Protein AF-A0A9D6J5Z2-F1 (afdb_monomer_lite)

Radius of gyration: 19.75 Å; chains: 1; bounding box: 49×55×48 Å

Foldseek 3Di:
DVVVVVVVVVLVVVLVVLVVVLVVCLVPPDPQCPPPPCSNVLSVVLNVLSVVLVVCVVVVVVVVSVVSVLVSLVSVLVVCVPTPDDPLVNLLSLLLNLLSQLLVCLVVLVLVSNVVSLVVNLVSLVVCVVLDDPVLVVLSVVLNVLSVVLNVVCVVDSDHSDVVSNVSSVVSSVSSVVSSVVSVVCVVCVPPPPDPDPPPPDDDD

Sequence (205 aa):
NENLTELSKLVETVMDKWLSFSNKFSINPPEFAKADPAWRQKMAEAAERVGEIRKKIDTRNYHDAHNAVLSLSQFLIKFFDSSSISPLKKSFLIGAELFSEMELSLSASDTIKFHLSLASTTQLMATYTPLLSTDSRQIWNHINYSLKVLNAMVSTSPVIVDPNATNLLKNVTEDYLDLRTRILVSQWFPQISIPVGSFSNGENQ

pLDDT: mean 76.31, std 15.93, range [29.83, 96.12]

Structure (mmCIF, N/CA/C/O backbone):
data_AF-A0A9D6J5Z2-F1
#
_entry.id   AF-A0A9D6J5Z2-F1
#
loop_
_atom_site.group_PDB
_atom_site.id
_atom_site.type_symbol
_atom_site.label_atom_id
_atom_site.label_alt_id
_atom_site.label_comp_id
_atom_site.label_asym_id
_atom_site.label_entity_id
_atom_site.label_seq_id
_atom_site.pdbx_PDB_ins_code
_atom_site.Cartn_x
_atom_site.Cartn_y
_atom_site.Cartn_z
_atom_site.occupancy
_atom_site.B_iso_or_equiv
_atom_site.auth_seq_id
_atom_site.auth_comp_id
_atom_site.auth_asym_id
_atom_site.auth_atom_id
_atom_site.pdbx_PDB_model_num
ATOM 1 N N . ASN A 1 1 ? -3.661 -20.939 -18.213 1.00 49.66 1 ASN A N 1
ATOM 2 C CA . ASN A 1 1 ? -5.134 -20.832 -18.122 1.00 49.66 1 ASN A CA 1
ATOM 3 C C . ASN A 1 1 ? -5.652 -20.973 -16.696 1.00 49.66 1 ASN A C 1
ATOM 5 O O . ASN A 1 1 ? -6.429 -20.117 -16.303 1.00 49.66 1 ASN A O 1
ATOM 9 N N . GLU A 1 2 ? -5.197 -21.931 -15.881 1.00 43.03 2 GLU A N 1
ATOM 10 C CA . GLU A 1 2 ? -5.633 -22.045 -14.469 1.00 43.03 2 GLU A CA 1
ATOM 11 C C . GLU A 1 2 ? -5.390 -20.780 -13.627 1.00 43.03 2 GLU A C 1
ATOM 13 O O . GLU A 1 2 ? -6.336 -20.273 -13.035 1.00 43.03 2 GLU A O 1
ATOM 18 N N . ASN A 1 3 ? -4.197 -20.173 -13.688 1.00 47.84 3 ASN A N 1
ATOM 19 C CA . ASN A 1 3 ? -3.880 -18.947 -12.929 1.00 47.84 3 ASN A CA 1
ATOM 20 C C . ASN A 1 3 ? -4.791 -17.739 -13.233 1.00 47.84 3 ASN A C 1
ATOM 22 O O . ASN A 1 3 ? -5.105 -16.960 -12.339 1.00 47.84 3 ASN A O 1
ATOM 26 N N . LEU A 1 4 ? -5.254 -17.580 -14.480 1.00 52.28 4 LEU A N 1
ATOM 27 C CA . LEU A 1 4 ? -6.210 -16.519 -14.843 1.00 52.28 4 LEU A CA 1
ATOM 28 C C . LEU A 1 4 ? -7.608 -16.802 -14.279 1.00 52.28 4 LEU A C 1
ATOM 30 O O . LEU A 1 4 ? -8.346 -15.879 -13.944 1.00 52.28 4 LEU A O 1
ATOM 34 N N . THR A 1 5 ? -7.952 -18.082 -14.149 1.00 56.03 5 THR A N 1
ATOM 35 C CA . THR A 1 5 ? -9.244 -18.528 -13.621 1.00 56.03 5 THR A CA 1
ATOM 36 C C . THR A 1 5 ? -9.303 -18.341 -12.103 1.00 56.03 5 THR A C 1
ATOM 38 O O . THR A 1 5 ? -10.334 -17.935 -11.575 1.00 56.03 5 THR A O 1
ATOM 41 N N . GLU A 1 6 ? -8.194 -18.578 -11.398 1.00 55.84 6 GLU A N 1
ATOM 42 C CA . GLU A 1 6 ? -8.090 -18.310 -9.959 1.00 55.84 6 GLU A CA 1
ATOM 43 C C . GLU A 1 6 ? -8.066 -16.815 -9.634 1.00 55.84 6 GLU A C 1
ATOM 45 O O . GLU A 1 6 ? -8.778 -16.378 -8.730 1.00 55.84 6 GLU A O 1
ATOM 50 N N . LEU A 1 7 ? -7.328 -16.013 -10.410 1.00 54.31 7 LEU A N 1
ATOM 51 C CA . LEU A 1 7 ? -7.298 -14.560 -10.234 1.00 54.31 7 LEU A CA 1
ATOM 52 C C . LEU A 1 7 ? -8.687 -13.938 -10.450 1.00 54.31 7 LEU A C 1
ATOM 54 O O . LEU A 1 7 ? -9.119 -13.111 -9.650 1.00 54.31 7 LEU A O 1
ATOM 58 N N . SER A 1 8 ? -9.414 -14.382 -11.484 1.00 61.53 8 SER A N 1
ATOM 59 C CA . SER A 1 8 ? -10.795 -13.949 -11.742 1.00 61.53 8 SER A CA 1
ATOM 60 C C . SER A 1 8 ? -11.714 -14.256 -10.556 1.00 61.53 8 SER A C 1
ATOM 62 O O . SER A 1 8 ? -12.431 -13.374 -10.090 1.00 61.53 8 SER A O 1
ATOM 64 N N . LYS A 1 9 ? -11.636 -15.473 -10.003 1.00 66.50 9 LYS A N 1
ATOM 65 C CA . LYS A 1 9 ? -12.437 -15.886 -8.838 1.00 66.50 9 LYS A CA 1
ATOM 66 C C . LYS A 1 9 ? -12.104 -15.097 -7.574 1.00 66.50 9 LYS A C 1
ATOM 68 O O . LYS A 1 9 ? -13.002 -14.775 -6.795 1.00 66.50 9 LYS A O 1
ATOM 73 N N . LEU A 1 10 ? -10.826 -14.791 -7.345 1.00 61.59 10 LEU A N 1
ATOM 74 C CA . LEU A 1 10 ? -10.400 -13.997 -6.192 1.00 61.59 10 LEU A CA 1
ATOM 75 C C . LEU A 1 10 ? -10.970 -12.576 -6.279 1.00 61.59 10 LEU A C 1
ATOM 77 O O . LEU A 1 10 ? -11.519 -12.064 -5.305 1.00 61.59 10 LEU A O 1
ATOM 81 N N . VAL A 1 11 ? -10.887 -11.970 -7.463 1.00 63.69 11 VAL A N 1
ATOM 82 C CA . VAL A 1 11 ? -11.388 -10.621 -7.728 1.00 63.69 11 VAL A CA 1
ATOM 83 C C . VAL A 1 11 ? -12.918 -10.559 -7.621 1.00 63.69 11 VAL A C 1
ATOM 85 O O . VAL A 1 11 ? -13.440 -9.659 -6.963 1.00 63.69 11 VAL A O 1
ATOM 88 N N . GLU A 1 12 ? -13.638 -11.546 -8.157 1.00 68.88 12 GLU A N 1
ATOM 89 C CA . GLU A 1 12 ? -15.087 -11.698 -7.952 1.00 68.88 12 GLU A CA 1
ATOM 90 C C . GLU A 1 12 ? -15.443 -11.821 -6.466 1.00 68.88 12 GLU A C 1
ATOM 92 O O . GLU A 1 12 ? -16.303 -11.096 -5.970 1.00 68.88 12 GLU A O 1
ATOM 97 N N . THR A 1 13 ? -14.720 -12.661 -5.719 1.00 68.94 13 THR A N 1
ATOM 98 C CA . THR A 1 13 ? -14.955 -12.857 -4.280 1.00 68.94 13 THR A CA 1
ATOM 99 C C . THR A 1 13 ? -14.756 -11.564 -3.490 1.00 68.94 13 THR A C 1
ATOM 101 O O . THR A 1 13 ? -15.533 -11.257 -2.583 1.00 68.94 13 THR A O 1
ATOM 104 N N . VAL A 1 14 ? 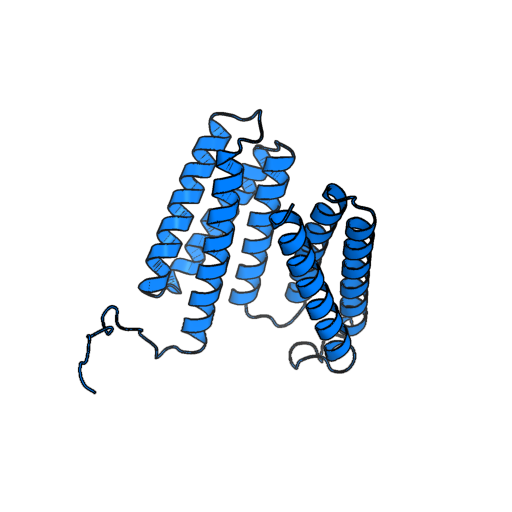-13.716 -10.789 -3.811 1.00 62.84 14 VAL A N 1
ATOM 105 C CA . VAL A 1 14 ? -13.460 -9.490 -3.175 1.00 62.84 14 VAL A CA 1
ATOM 106 C C . VAL A 1 14 ? -14.592 -8.509 -3.481 1.00 62.84 14 VAL A C 1
ATOM 108 O O . VAL A 1 14 ? -15.083 -7.846 -2.564 1.00 62.84 14 VAL A O 1
ATOM 111 N N . MET A 1 15 ? -15.057 -8.452 -4.731 1.00 68.00 15 MET A N 1
ATOM 112 C CA . MET A 1 15 ? -16.168 -7.585 -5.132 1.00 68.00 15 MET A CA 1
ATOM 113 C C . MET A 1 15 ? -17.493 -7.975 -4.466 1.00 68.00 15 MET A C 1
ATOM 115 O O . MET A 1 15 ? -18.201 -7.103 -3.961 1.00 68.00 15 MET A O 1
ATOM 119 N N . ASP A 1 16 ? -17.800 -9.268 -4.374 1.00 71.12 16 ASP A N 1
ATOM 120 C CA . ASP A 1 16 ? -19.014 -9.763 -3.718 1.00 71.12 16 ASP A CA 1
ATOM 121 C C . ASP A 1 16 ? -18.995 -9.507 -2.205 1.00 71.12 16 ASP A C 1
ATOM 123 O O . ASP A 1 16 ? -20.007 -9.106 -1.612 1.00 71.12 16 ASP A O 1
ATOM 127 N N . LYS A 1 17 ? -17.829 -9.663 -1.561 1.00 69.62 17 LYS A N 1
ATOM 128 C CA . LYS A 1 17 ? -17.651 -9.289 -0.151 1.00 69.62 17 LYS A CA 1
ATOM 129 C C . LYS A 1 17 ? -17.796 -7.787 0.058 1.00 69.62 17 LYS A C 1
ATOM 131 O O . LYS A 1 17 ? -18.391 -7.380 1.056 1.00 69.62 17 LYS A O 1
ATOM 136 N N . TRP A 1 18 ? -17.312 -6.972 -0.876 1.00 67.19 18 TRP A N 1
ATOM 137 C CA . TRP A 1 18 ? -17.474 -5.523 -0.817 1.00 67.19 18 TRP A CA 1
ATOM 138 C C . TRP A 1 18 ? -18.932 -5.087 -0.987 1.00 67.19 18 TRP A C 1
ATOM 140 O O . TRP A 1 18 ? -19.424 -4.277 -0.205 1.00 67.19 18 TRP A O 1
ATOM 150 N N . LEU A 1 19 ? -19.662 -5.661 -1.946 1.00 70.12 19 LEU A N 1
ATOM 151 C CA . LEU A 1 19 ? -21.094 -5.397 -2.130 1.00 70.12 19 LEU A CA 1
ATOM 152 C C . LEU A 1 19 ? -21.902 -5.819 -0.901 1.00 70.12 19 LEU A C 1
ATOM 154 O O . LEU A 1 19 ? -22.752 -5.068 -0.424 1.00 70.12 19 LEU A O 1
ATOM 158 N N . SER A 1 20 ? -21.588 -6.983 -0.334 1.00 70.44 20 SER A N 1
ATOM 159 C CA . SER A 1 20 ? -22.207 -7.462 0.906 1.00 70.44 20 SER A CA 1
ATOM 160 C C . SER A 1 20 ? -21.930 -6.523 2.084 1.00 70.44 20 SER A C 1
ATOM 162 O O . SER A 1 20 ? -22.834 -6.220 2.865 1.00 70.44 20 SER A O 1
ATOM 164 N N . PHE A 1 21 ? -20.698 -6.020 2.200 1.00 66.44 21 PHE A N 1
ATOM 165 C CA . PHE A 1 21 ? -20.321 -5.009 3.187 1.00 66.44 21 PHE A CA 1
ATOM 166 C C . PHE A 1 21 ? -21.089 -3.695 2.969 1.00 66.44 21 PHE A C 1
ATOM 168 O O . PHE A 1 21 ? -21.702 -3.187 3.909 1.00 66.44 21 PHE A O 1
ATOM 175 N N . SER A 1 22 ? -21.128 -3.180 1.736 1.00 66.06 22 SER A N 1
ATOM 176 C CA . SER A 1 22 ? -21.831 -1.936 1.399 1.00 66.06 22 SER A CA 1
ATOM 177 C C . SER A 1 22 ? -23.328 -2.023 1.712 1.00 66.06 22 SER A C 1
ATOM 179 O O . SER A 1 22 ? -23.876 -1.167 2.409 1.00 66.06 22 SER A O 1
ATOM 181 N N . ASN A 1 23 ? -23.978 -3.119 1.318 1.00 69.69 23 ASN A N 1
ATOM 182 C CA . ASN A 1 23 ? -25.395 -3.354 1.590 1.00 69.69 23 ASN A CA 1
ATOM 183 C C . ASN A 1 23 ? -25.693 -3.456 3.090 1.00 69.69 23 ASN A C 1
ATOM 185 O O . ASN A 1 23 ? -26.670 -2.883 3.569 1.00 69.69 23 ASN A O 1
ATOM 189 N N . LYS A 1 24 ? -24.836 -4.146 3.850 1.00 71.50 24 LYS A N 1
ATOM 190 C CA . LYS A 1 24 ? -25.020 -4.314 5.296 1.00 71.50 24 LYS A CA 1
ATOM 191 C C . LYS A 1 24 ? -24.859 -2.997 6.055 1.00 71.50 24 LYS A C 1
ATOM 193 O O . LYS A 1 24 ? -25.649 -2.703 6.952 1.00 71.50 24 LYS A O 1
ATOM 198 N N . PHE A 1 25 ? -23.843 -2.213 5.708 1.00 65.75 25 PHE A N 1
ATOM 199 C CA . PHE A 1 25 ? -23.458 -1.039 6.486 1.00 65.75 25 PHE A CA 1
ATOM 200 C C . PHE A 1 25 ? -24.006 0.287 5.939 1.00 65.75 25 PHE A C 1
ATOM 202 O O . PHE A 1 25 ? -23.917 1.290 6.638 1.00 65.75 25 PHE A O 1
ATOM 209 N N . SER A 1 26 ? -24.630 0.325 4.756 1.00 67.12 26 SER A N 1
ATOM 210 C CA . SER A 1 26 ? -25.353 1.519 4.272 1.00 67.12 26 SER A CA 1
ATOM 211 C C . SER A 1 26 ? -26.619 1.810 5.093 1.00 67.12 26 SER A C 1
ATOM 213 O O . SER A 1 26 ? -26.959 2.969 5.345 1.00 67.12 26 SER A O 1
ATOM 215 N N . ILE A 1 27 ? -27.301 0.756 5.549 1.00 70.38 27 ILE A N 1
ATOM 216 C CA . ILE A 1 27 ? -28.524 0.852 6.356 1.00 70.38 27 ILE A CA 1
ATOM 217 C C . ILE A 1 27 ? -28.178 0.957 7.845 1.00 70.38 27 ILE A C 1
ATOM 219 O O . ILE A 1 27 ? -28.772 1.775 8.544 1.00 70.38 27 ILE A O 1
ATOM 223 N N . ASN A 1 28 ? -27.187 0.184 8.305 1.00 72.12 28 ASN A N 1
ATOM 224 C CA . ASN A 1 28 ? -26.689 0.195 9.681 1.00 72.12 28 ASN A CA 1
ATOM 225 C C . ASN A 1 28 ? -25.200 0.573 9.720 1.00 72.12 28 ASN A C 1
ATOM 227 O O . ASN A 1 28 ? -24.352 -0.323 9.719 1.00 72.12 28 ASN A O 1
ATOM 231 N N . PRO A 1 29 ? -24.854 1.873 9.753 1.00 71.25 29 PRO A N 1
ATOM 232 C CA . PRO A 1 29 ? -23.469 2.295 9.904 1.00 71.25 29 PRO A CA 1
ATOM 233 C C . PRO A 1 29 ? -22.849 1.746 11.201 1.00 71.25 29 PRO A C 1
ATOM 235 O O . PRO A 1 29 ? -23.516 1.709 12.241 1.00 71.25 29 PRO A O 1
ATOM 238 N N . PRO A 1 30 ? -21.564 1.353 11.178 1.00 67.50 30 PRO A N 1
ATOM 239 C CA . PRO A 1 30 ? -20.819 1.050 12.396 1.00 67.50 30 PRO A CA 1
ATOM 240 C C . PRO A 1 30 ? -20.706 2.296 13.293 1.00 67.50 30 PRO A C 1
ATOM 242 O O . PRO A 1 30 ? -20.805 3.420 12.810 1.00 67.50 30 PRO A O 1
ATOM 245 N N . GLU A 1 31 ? -20.479 2.117 14.602 1.00 66.12 31 GLU A N 1
ATOM 246 C CA . GLU A 1 31 ? -20.539 3.208 15.603 1.00 66.12 31 GLU A CA 1
ATOM 247 C C . GLU A 1 31 ? -19.737 4.459 15.218 1.00 66.12 31 GLU A C 1
ATOM 249 O O . GLU A 1 31 ? -20.230 5.577 15.337 1.00 66.12 31 GLU A O 1
ATOM 254 N N . PHE A 1 32 ? -18.528 4.281 14.682 1.00 64.56 32 PHE A N 1
ATOM 255 C CA . PHE A 1 32 ? -17.655 5.387 14.275 1.00 64.56 32 PHE A CA 1
ATOM 256 C C . PHE A 1 32 ? -18.190 6.209 13.088 1.00 64.56 32 PHE A C 1
ATOM 258 O O . PHE A 1 32 ? -17.681 7.293 12.819 1.00 64.56 32 PHE A O 1
ATOM 265 N N . ALA A 1 33 ? -19.176 5.678 12.367 1.00 69.00 33 ALA A N 1
ATOM 266 C CA . ALA A 1 33 ? -19.743 6.228 11.144 1.00 69.00 33 ALA A CA 1
ATOM 267 C C . ALA A 1 33 ? -21.190 6.709 11.304 1.00 69.00 33 ALA A C 1
ATOM 269 O O . ALA A 1 33 ? -21.719 7.364 10.411 1.00 69.00 33 ALA A O 1
ATOM 270 N N . LYS A 1 34 ? -21.842 6.426 12.440 1.00 74.31 34 LYS A N 1
ATOM 271 C CA . LYS A 1 34 ? -23.211 6.897 12.708 1.00 74.31 34 LYS A CA 1
ATOM 272 C C . LYS A 1 34 ? -23.334 8.421 12.682 1.00 74.31 34 LYS A C 1
ATOM 274 O O . LYS A 1 34 ? -24.398 8.938 12.364 1.00 74.31 34 LYS A O 1
ATOM 279 N N . ALA A 1 35 ? -22.253 9.120 13.023 1.00 71.25 35 ALA A N 1
ATOM 280 C CA . ALA A 1 35 ? -22.184 10.576 13.031 1.00 71.25 35 ALA A CA 1
ATOM 281 C C . ALA A 1 35 ? -21.792 11.184 11.670 1.00 71.25 35 ALA A C 1
ATOM 283 O O . ALA A 1 35 ? -21.747 12.406 11.561 1.00 71.25 35 ALA A O 1
ATOM 284 N N . ASP A 1 36 ? -21.497 10.371 10.647 1.00 72.00 36 ASP A N 1
ATOM 285 C CA . ASP A 1 36 ? -21.139 10.854 9.311 1.00 72.00 36 ASP A CA 1
ATOM 286 C C . ASP A 1 36 ? -22.402 10.994 8.434 1.00 72.00 36 ASP A C 1
ATOM 288 O O . ASP A 1 36 ? -22.935 9.988 7.954 1.00 72.00 36 ASP A O 1
ATOM 292 N N . PRO A 1 37 ? -22.894 12.223 8.176 1.00 73.50 37 PRO A N 1
ATOM 293 C CA . PRO A 1 37 ? -24.094 12.433 7.366 1.00 73.50 37 PRO A CA 1
ATOM 294 C C . PRO A 1 37 ? -23.902 12.014 5.900 1.00 73.50 37 PRO A C 1
ATOM 296 O O . PRO A 1 37 ? -24.882 11.720 5.217 1.00 73.50 37 PRO A O 1
ATOM 299 N N . ALA A 1 38 ? -22.657 11.940 5.417 1.00 80.44 38 ALA A N 1
ATOM 300 C CA . ALA A 1 38 ? -22.333 11.524 4.055 1.00 80.44 38 ALA A CA 1
ATOM 301 C C . ALA A 1 38 ? -22.126 10.004 3.924 1.00 80.44 38 ALA A C 1
ATOM 303 O O . ALA A 1 38 ? -21.851 9.517 2.827 1.00 80.44 38 ALA A O 1
ATOM 304 N N . TRP A 1 39 ? -22.274 9.230 5.008 1.00 78.44 39 TRP A N 1
ATOM 305 C CA . TRP A 1 39 ? -21.969 7.797 5.028 1.00 78.44 39 TRP A CA 1
ATOM 306 C C . TRP A 1 39 ? -22.692 7.003 3.935 1.00 78.44 39 TRP A C 1
ATOM 308 O O . TRP A 1 39 ? -22.072 6.244 3.190 1.00 78.44 39 TRP A O 1
ATOM 318 N N . ARG A 1 40 ? -24.009 7.203 3.802 1.00 77.56 40 ARG A N 1
ATOM 319 C CA . ARG A 1 40 ? -24.821 6.503 2.792 1.00 77.56 40 ARG A CA 1
ATOM 320 C C . ARG A 1 40 ? -24.373 6.817 1.371 1.00 77.56 40 ARG A C 1
ATOM 322 O O . ARG A 1 40 ? -24.256 5.900 0.566 1.00 77.56 40 ARG A O 1
ATOM 329 N N . GLN A 1 41 ? -24.105 8.089 1.085 1.00 81.25 41 GLN A N 1
ATOM 330 C CA . GLN A 1 41 ? -23.644 8.524 -0.231 1.00 81.25 41 GLN A CA 1
ATOM 331 C C . GLN A 1 41 ? -22.294 7.891 -0.563 1.00 81.25 41 GLN A C 1
ATOM 333 O O . GLN A 1 41 ? -22.133 7.276 -1.611 1.00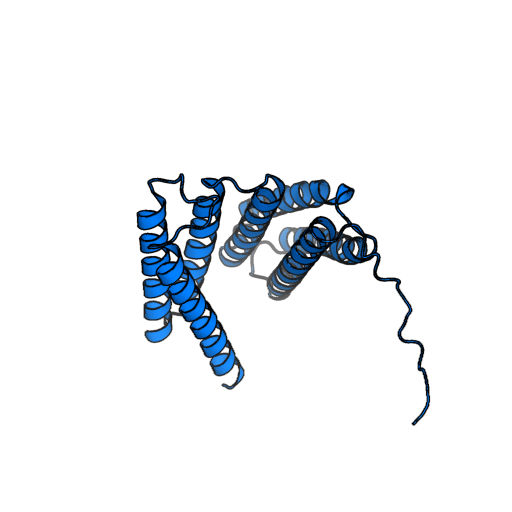 81.25 41 GLN A O 1
ATOM 338 N N . LYS A 1 42 ? -21.346 7.961 0.368 1.00 76.44 42 LYS A N 1
ATOM 339 C CA . LYS A 1 42 ? -20.020 7.384 0.184 1.00 76.44 42 LYS A CA 1
ATOM 340 C C . LYS A 1 42 ? -20.052 5.860 -0.030 1.00 76.44 42 LYS A C 1
ATOM 342 O O . LYS A 1 42 ? -19.294 5.334 -0.841 1.00 76.44 42 LYS A O 1
ATOM 347 N N . MET A 1 43 ? -20.937 5.144 0.667 1.00 78.12 43 MET A N 1
ATOM 348 C CA . MET A 1 43 ? -21.128 3.698 0.477 1.00 78.12 43 MET A CA 1
ATOM 349 C C . MET A 1 43 ? -21.740 3.362 -0.890 1.00 78.12 43 MET A C 1
ATOM 351 O O . MET A 1 43 ? -21.369 2.351 -1.492 1.00 78.12 43 MET A O 1
ATOM 355 N N . ALA A 1 44 ? -22.630 4.219 -1.402 1.00 78.62 44 ALA A N 1
ATOM 356 C CA . ALA A 1 44 ? -23.173 4.102 -2.753 1.00 78.62 44 ALA A CA 1
ATOM 357 C C . ALA A 1 44 ? -22.097 4.358 -3.824 1.00 78.62 44 ALA A C 1
ATOM 359 O O . ALA A 1 44 ? -21.943 3.542 -4.730 1.00 78.62 44 ALA A O 1
ATOM 360 N N . GLU A 1 45 ? -21.283 5.408 -3.670 1.00 81.44 45 GLU A N 1
ATOM 361 C CA . GLU A 1 45 ? -20.149 5.703 -4.562 1.00 81.44 45 GLU A CA 1
ATOM 362 C C . GLU A 1 45 ? -19.113 4.563 -4.571 1.00 81.44 45 GLU A C 1
ATOM 364 O O . GLU A 1 45 ? -18.577 4.201 -5.621 1.00 81.44 45 GLU A O 1
ATOM 369 N N . ALA A 1 46 ? -18.858 3.934 -3.417 1.00 77.94 46 ALA A N 1
ATOM 370 C CA . ALA A 1 46 ? -17.997 2.755 -3.337 1.00 77.94 46 ALA A CA 1
ATOM 371 C C . ALA A 1 46 ? -18.568 1.561 -4.121 1.00 77.94 46 ALA A C 1
ATOM 373 O O . ALA A 1 46 ? -17.821 0.829 -4.771 1.00 77.94 46 ALA A O 1
ATOM 374 N N . ALA A 1 47 ? -19.883 1.338 -4.033 1.00 77.12 47 ALA A N 1
ATOM 375 C CA . ALA A 1 47 ? -20.562 0.247 -4.727 1.00 77.12 47 ALA A CA 1
ATOM 376 C C . ALA A 1 47 ? -20.581 0.463 -6.247 1.00 77.12 47 ALA A C 1
ATOM 378 O O . ALA A 1 47 ? -20.334 -0.479 -6.998 1.00 77.12 47 ALA A O 1
ATOM 379 N N . GLU A 1 48 ? -20.796 1.700 -6.699 1.00 83.19 48 GLU A N 1
ATOM 380 C CA . GLU A 1 48 ? -20.738 2.071 -8.116 1.00 83.19 48 GLU A CA 1
ATOM 381 C C . GLU A 1 48 ? -19.350 1.803 -8.708 1.00 83.19 48 GLU A C 1
ATOM 383 O O . GLU A 1 48 ? -19.227 1.144 -9.741 1.00 83.19 48 GLU A O 1
ATOM 388 N N . ARG A 1 49 ? -18.288 2.216 -8.004 1.00 82.38 49 ARG A N 1
ATOM 389 C CA . ARG A 1 49 ? -16.898 1.950 -8.409 1.00 82.38 49 ARG A CA 1
ATOM 390 C C . ARG A 1 49 ? -16.601 0.455 -8.532 1.00 82.38 49 ARG A C 1
ATOM 392 O O . ARG A 1 49 ? -15.920 0.050 -9.471 1.00 82.38 49 ARG A O 1
ATOM 399 N N . VAL A 1 50 ? -17.133 -0.371 -7.630 1.00 78.88 50 VAL A N 1
ATOM 400 C CA . VAL A 1 50 ? -17.024 -1.837 -7.733 1.00 78.88 50 VAL A CA 1
ATOM 401 C C . VAL A 1 50 ? -17.798 -2.390 -8.929 1.00 78.88 50 VAL A C 1
ATOM 403 O O . VAL A 1 50 ? -17.269 -3.234 -9.651 1.00 78.88 50 VAL A O 1
ATOM 406 N N . GLY A 1 51 ? -19.003 -1.885 -9.201 1.00 78.94 51 GLY A N 1
ATOM 407 C CA . GLY A 1 51 ? -19.759 -2.248 -10.404 1.00 78.94 51 GLY A CA 1
ATOM 408 C C . GLY A 1 51 ? -19.003 -1.918 -11.697 1.00 78.94 51 GLY A C 1
ATOM 409 O O . GLY A 1 51 ? -18.943 -2.735 -12.616 1.00 78.94 51 GLY A O 1
ATOM 410 N N . GLU A 1 52 ? -18.352 -0.756 -11.738 1.00 83.94 52 GLU A N 1
ATOM 411 C CA . GLU A 1 52 ? -17.502 -0.324 -12.849 1.00 83.94 52 GLU A CA 1
ATOM 412 C C . GLU A 1 52 ? -16.276 -1.225 -13.051 1.00 83.94 52 GLU A C 1
ATOM 414 O O . GLU A 1 52 ? -15.918 -1.527 -14.190 1.00 83.94 52 GLU A O 1
ATOM 419 N N . ILE A 1 53 ? -15.639 -1.689 -11.971 1.00 78.25 53 ILE A N 1
ATOM 420 C CA . ILE A 1 53 ? -14.536 -2.661 -12.048 1.00 78.25 53 ILE A CA 1
ATOM 421 C C . ILE A 1 53 ? -15.038 -3.982 -12.640 1.00 78.25 53 ILE A C 1
ATOM 423 O O . ILE A 1 53 ? -14.429 -4.498 -13.579 1.00 78.25 53 ILE A O 1
ATOM 427 N N . ARG A 1 54 ? -16.176 -4.494 -12.152 1.00 78.19 54 ARG A N 1
ATOM 428 C CA . ARG A 1 54 ? -16.775 -5.744 -12.641 1.00 78.19 54 ARG A CA 1
ATOM 429 C C . ARG A 1 54 ? -17.059 -5.688 -14.138 1.00 78.19 54 ARG A C 1
ATOM 431 O O . ARG A 1 54 ? -16.608 -6.550 -14.881 1.00 78.19 54 ARG A O 1
ATOM 438 N N . LYS A 1 55 ? -17.695 -4.611 -14.601 1.00 84.94 55 LYS A N 1
ATOM 439 C CA . LYS A 1 55 ? -17.984 -4.393 -16.025 1.00 84.94 55 LYS A CA 1
ATOM 440 C C . LYS A 1 55 ? -16.716 -4.392 -16.889 1.00 84.94 55 LYS A C 1
ATOM 442 O O . LYS A 1 55 ? -16.716 -4.948 -17.988 1.00 84.94 55 LYS A O 1
ATOM 447 N N . LYS A 1 56 ? -15.626 -3.781 -16.413 1.00 82.06 56 LYS A N 1
ATOM 448 C CA . LYS A 1 56 ? -14.344 -3.747 -17.139 1.00 82.06 56 LYS A CA 1
ATOM 449 C C . LYS A 1 56 ? -13.685 -5.130 -17.205 1.00 82.06 56 LYS A C 1
ATOM 451 O O . LYS A 1 56 ? -13.116 -5.480 -18.236 1.00 82.06 56 LYS A O 1
ATOM 456 N N . ILE A 1 57 ? -13.825 -5.944 -16.159 1.00 78.06 57 ILE A N 1
ATOM 457 C CA . ILE A 1 57 ? -13.348 -7.336 -16.143 1.00 78.06 57 ILE A CA 1
ATOM 458 C C . ILE A 1 57 ? -14.181 -8.215 -17.078 1.00 78.06 57 ILE A C 1
ATOM 460 O O . ILE A 1 57 ? -13.609 -8.924 -17.904 1.00 78.06 57 ILE A O 1
ATOM 464 N N . ASP A 1 58 ? -15.510 -8.109 -17.022 1.00 79.38 58 ASP A N 1
ATOM 465 C CA . ASP A 1 58 ? -16.429 -8.884 -17.867 1.00 79.38 58 ASP A CA 1
ATOM 466 C C . ASP A 1 58 ? -16.199 -8.606 -19.363 1.00 79.38 58 ASP A C 1
ATOM 468 O O . ASP A 1 58 ? -16.275 -9.501 -20.206 1.00 79.38 58 ASP A O 1
ATOM 472 N N . THR A 1 59 ? -15.840 -7.363 -19.699 1.00 86.19 59 THR A N 1
ATOM 473 C CA . THR A 1 59 ? -15.476 -6.939 -21.063 1.00 86.19 59 THR A CA 1
ATOM 474 C C . THR A 1 59 ? -14.015 -7.223 -21.435 1.00 86.19 59 THR A C 1
ATOM 476 O O . THR A 1 59 ? -13.574 -6.849 -22.520 1.00 86.19 59 THR A O 1
ATOM 479 N N . ARG A 1 60 ? -13.266 -7.926 -20.572 1.00 84.25 60 ARG A N 1
ATOM 480 C CA . ARG A 1 60 ? -11.842 -8.281 -20.730 1.00 84.25 60 ARG A CA 1
ATOM 481 C C . ARG A 1 60 ? -10.902 -7.082 -20.892 1.00 84.25 60 ARG A C 1
ATOM 483 O O . ARG A 1 60 ? -9.793 -7.228 -21.406 1.00 84.25 60 ARG A O 1
ATOM 490 N N . ASN A 1 61 ? -11.309 -5.903 -20.427 1.00 81.31 61 ASN A N 1
ATOM 491 C CA . ASN A 1 61 ? -10.466 -4.715 -20.381 1.00 81.31 61 ASN A CA 1
ATOM 492 C C . ASN A 1 61 ? -9.690 -4.669 -19.053 1.00 81.31 61 ASN A C 1
ATOM 494 O O . ASN A 1 61 ? -10.003 -3.913 -18.132 1.00 81.31 61 ASN A O 1
ATOM 498 N N . TYR A 1 62 ? -8.681 -5.535 -18.944 1.00 76.88 62 TYR A N 1
ATOM 499 C CA . TYR A 1 62 ? -7.958 -5.759 -17.689 1.00 76.88 62 TYR A CA 1
ATOM 500 C C . TYR A 1 62 ? -7.080 -4.580 -17.256 1.00 76.88 62 TYR A C 1
ATOM 502 O O . TYR A 1 62 ? -6.918 -4.357 -16.059 1.00 76.88 62 TYR A O 1
ATOM 510 N N . HIS A 1 63 ? -6.548 -3.804 -18.203 1.00 76.25 63 HIS A N 1
ATOM 511 C CA . HIS A 1 63 ? -5.755 -2.612 -17.896 1.00 76.25 63 HIS A CA 1
ATOM 512 C C . HIS A 1 63 ? -6.610 -1.542 -17.204 1.00 76.25 63 HIS A C 1
ATOM 514 O O . HIS A 1 63 ? -6.253 -1.032 -16.141 1.00 76.25 63 HIS A O 1
ATOM 520 N N . ASP A 1 64 ? -7.792 -1.253 -17.748 1.00 70.81 64 ASP A N 1
ATOM 521 C CA . ASP A 1 64 ? -8.670 -0.249 -17.151 1.00 70.81 64 ASP A CA 1
ATOM 522 C C . ASP A 1 64 ? -9.353 -0.772 -15.886 1.00 70.81 64 ASP A C 1
ATOM 524 O O . ASP A 1 64 ? -9.641 0.008 -14.977 1.00 70.81 64 ASP A O 1
ATOM 528 N N . ALA A 1 65 ? -9.587 -2.085 -15.790 1.00 72.12 65 ALA A N 1
ATOM 529 C CA . ALA A 1 65 ? -10.028 -2.717 -14.551 1.00 72.12 65 ALA A CA 1
ATOM 530 C C . ALA A 1 65 ? -8.990 -2.544 -13.434 1.00 72.12 65 ALA A C 1
ATOM 532 O O . ALA A 1 65 ? -9.350 -2.148 -12.328 1.00 72.12 65 ALA A O 1
ATOM 533 N N . HIS A 1 66 ? -7.708 -2.771 -13.732 1.00 72.38 66 HIS A N 1
ATOM 534 C CA . HIS A 1 66 ? -6.609 -2.551 -12.794 1.00 72.38 66 HIS A CA 1
ATOM 535 C C . HIS A 1 66 ? -6.563 -1.092 -12.312 1.00 72.38 66 HIS A C 1
ATOM 537 O O . HIS A 1 66 ? -6.576 -0.830 -11.110 1.00 72.38 66 HIS A O 1
ATOM 543 N N . ASN A 1 67 ? -6.631 -0.127 -13.232 1.00 71.56 67 ASN A N 1
ATOM 544 C CA . ASN A 1 67 ? -6.658 1.296 -12.874 1.00 71.56 67 ASN A CA 1
ATOM 545 C C . ASN A 1 67 ? -7.898 1.674 -12.049 1.00 71.56 67 ASN A C 1
ATOM 547 O O . ASN A 1 67 ? -7.814 2.480 -11.120 1.00 71.56 67 ASN A O 1
ATOM 551 N N . ALA A 1 68 ? -9.052 1.070 -12.342 1.00 73.06 68 ALA A N 1
ATOM 552 C CA . ALA A 1 68 ? -10.271 1.274 -11.568 1.00 73.06 68 ALA A CA 1
ATOM 553 C C . ALA A 1 68 ? -10.169 0.683 -10.149 1.00 73.06 68 ALA A C 1
ATOM 555 O O . ALA A 1 68 ? -10.658 1.308 -9.207 1.00 73.06 68 ALA A O 1
ATOM 556 N N . VAL A 1 69 ? -9.489 -0.456 -9.968 1.00 74.19 69 VAL A N 1
ATOM 557 C CA . VAL A 1 69 ? -9.183 -1.033 -8.644 1.00 74.19 69 VAL A CA 1
ATOM 558 C C . VAL A 1 69 ? -8.284 -0.099 -7.835 1.00 74.19 69 VAL A C 1
ATOM 560 O O . VAL A 1 69 ? -8.582 0.178 -6.673 1.00 74.19 69 VAL A O 1
ATOM 563 N N . LEU A 1 70 ? -7.236 0.455 -8.448 1.00 71.75 70 LEU A N 1
ATOM 564 C CA . LEU A 1 70 ? -6.367 1.434 -7.787 1.00 71.75 70 LEU A CA 1
ATOM 565 C C . LEU A 1 70 ? -7.130 2.714 -7.411 1.00 71.75 70 LEU A C 1
ATOM 567 O O . LEU A 1 70 ? -6.991 3.222 -6.299 1.00 71.75 70 LEU A O 1
ATOM 571 N N . SER A 1 71 ? -8.009 3.198 -8.292 1.00 76.56 71 SER A N 1
ATOM 572 C CA . SER A 1 71 ? -8.874 4.347 -7.999 1.00 76.56 71 SER A CA 1
ATOM 573 C C . SER A 1 71 ? -9.861 4.065 -6.861 1.00 76.56 71 SER A C 1
ATOM 575 O O . SER A 1 71 ? -10.100 4.933 -6.019 1.00 76.56 71 SER A O 1
ATOM 577 N N . LEU A 1 72 ? -10.425 2.854 -6.799 1.00 77.31 72 LEU A N 1
ATOM 578 C CA . LEU A 1 72 ? -11.245 2.422 -5.670 1.00 77.31 72 LEU A CA 1
ATOM 579 C C . LEU A 1 72 ? -10.421 2.410 -4.379 1.00 77.31 72 LEU A C 1
ATOM 581 O O . LEU A 1 72 ? -10.891 2.939 -3.380 1.00 77.31 72 LEU A O 1
ATOM 585 N N . SER A 1 73 ? -9.194 1.885 -4.400 1.00 68.19 73 SER A N 1
ATOM 586 C CA . SER A 1 73 ? -8.290 1.897 -3.240 1.00 68.19 73 SER A CA 1
ATOM 587 C C . SER A 1 73 ? -8.083 3.318 -2.697 1.00 68.19 73 SER A C 1
ATOM 589 O O . SER A 1 73 ? -8.356 3.583 -1.526 1.00 68.19 73 SER A O 1
ATOM 591 N N . GLN A 1 74 ? -7.736 4.272 -3.566 1.00 66.25 74 GLN A N 1
ATOM 592 C CA . GLN A 1 74 ? -7.588 5.690 -3.203 1.00 66.25 74 GLN A CA 1
ATOM 593 C C . GLN A 1 74 ? -8.884 6.304 -2.652 1.00 66.25 74 GLN A C 1
ATOM 595 O O . GLN A 1 74 ? -8.865 7.078 -1.693 1.00 66.25 74 GLN A O 1
ATOM 600 N N . PHE A 1 75 ? -10.034 5.961 -3.240 1.00 76.50 75 PHE A N 1
ATOM 601 C CA . PHE A 1 75 ? -11.334 6.402 -2.740 1.00 76.50 75 PHE A CA 1
ATOM 602 C C . PHE A 1 75 ? -11.612 5.858 -1.332 1.00 76.50 75 PHE A C 1
ATOM 604 O O . PHE A 1 75 ? -12.048 6.615 -0.467 1.00 76.50 75 PHE A O 1
ATOM 611 N N . LEU A 1 76 ? -11.324 4.579 -1.078 1.00 69.44 76 LEU A N 1
ATOM 612 C CA . LEU A 1 76 ? -11.511 3.962 0.236 1.00 69.44 76 LEU A CA 1
ATOM 613 C C . LEU A 1 76 ? -10.589 4.570 1.293 1.00 69.44 76 LEU A C 1
ATOM 615 O O . LEU A 1 76 ? -11.003 4.739 2.437 1.00 69.44 76 LEU A O 1
ATOM 619 N N . ILE A 1 77 ? -9.378 4.967 0.916 1.00 65.06 77 ILE A N 1
ATOM 620 C CA . ILE A 1 77 ? -8.457 5.694 1.796 1.00 65.06 77 ILE A CA 1
ATOM 621 C C . ILE A 1 77 ? -9.078 7.030 2.233 1.00 65.06 77 ILE A C 1
ATOM 623 O O . ILE A 1 77 ? -9.252 7.262 3.431 1.00 65.06 77 ILE A O 1
ATOM 627 N N . LYS A 1 78 ? -9.553 7.846 1.283 1.00 66.50 78 LYS A N 1
ATOM 628 C CA . LYS A 1 78 ? -10.232 9.127 1.573 1.00 66.50 78 LYS A CA 1
ATOM 629 C C . LYS A 1 78 ? -11.534 8.953 2.357 1.00 66.50 78 LYS A C 1
ATOM 631 O O . LYS A 1 78 ? -11.834 9.734 3.263 1.00 66.50 78 LYS A O 1
ATOM 636 N N . PHE A 1 79 ? -12.308 7.923 2.019 1.00 66.00 79 PHE A N 1
ATOM 637 C CA . PHE A 1 79 ? -13.521 7.527 2.731 1.00 66.00 79 PHE A CA 1
ATOM 638 C C . PHE A 1 79 ? -13.233 7.339 4.220 1.00 66.00 79 PHE A C 1
ATOM 640 O O . PHE A 1 79 ? -13.892 7.930 5.077 1.00 66.00 79 PHE A O 1
ATOM 647 N N . PHE A 1 80 ? -12.188 6.577 4.518 1.00 63.03 80 PHE A N 1
ATOM 648 C CA . PHE A 1 80 ? -11.793 6.247 5.872 1.00 63.03 80 PHE A CA 1
ATOM 649 C C . PHE A 1 80 ? -11.098 7.417 6.598 1.00 63.03 80 PHE A C 1
ATOM 651 O O . PHE A 1 80 ? -11.342 7.611 7.791 1.00 63.03 80 PHE A O 1
ATOM 658 N N . ASP A 1 81 ? -10.365 8.290 5.908 1.00 60.03 81 ASP A N 1
ATOM 659 C CA . ASP A 1 81 ? -9.769 9.494 6.511 1.00 60.03 81 ASP A CA 1
ATOM 660 C C . ASP A 1 81 ? -10.791 10.477 7.097 1.00 60.03 81 ASP A C 1
ATOM 662 O O . ASP A 1 81 ? -10.508 11.132 8.107 1.00 60.03 81 ASP A O 1
ATOM 666 N N . SER A 1 82 ? -11.987 10.543 6.504 1.00 59.16 82 SER A N 1
ATOM 667 C CA . SER A 1 82 ? -13.100 11.375 6.984 1.00 59.16 82 SER A CA 1
ATOM 668 C C . SER A 1 82 ? -13.826 10.814 8.215 1.00 59.16 82 SER A C 1
ATOM 670 O O . SER A 1 82 ? -14.616 11.515 8.841 1.00 59.16 82 SER A O 1
ATOM 672 N N . SER A 1 83 ? -13.550 9.560 8.575 1.00 56.72 83 SER A N 1
ATOM 673 C CA . SER A 1 83 ? -14.141 8.890 9.733 1.00 56.72 83 SER A CA 1
ATOM 674 C C . SER A 1 83 ? -13.194 8.912 10.944 1.00 56.72 83 SER A C 1
ATOM 676 O O . SER A 1 83 ? -11.997 9.176 10.801 1.00 56.72 83 SER A O 1
ATOM 678 N N . SER A 1 84 ? -13.722 8.666 12.152 1.00 60.47 84 SER A N 1
ATOM 679 C CA . SER A 1 84 ? -13.025 8.687 13.461 1.00 60.47 84 SER A CA 1
ATOM 680 C C . SER A 1 84 ? -11.986 7.565 13.631 1.00 60.47 84 SER A C 1
ATOM 682 O O . SER A 1 84 ? -11.934 6.863 14.641 1.00 60.47 84 SER A O 1
ATOM 684 N N . ILE A 1 85 ? -11.184 7.333 12.603 1.00 65.50 85 ILE A N 1
ATOM 685 C CA . ILE A 1 85 ? -10.151 6.317 12.544 1.00 65.50 85 ILE A CA 1
ATOM 686 C C . ILE A 1 85 ? -8.961 6.773 13.371 1.00 65.50 85 ILE A C 1
ATOM 688 O O . ILE A 1 85 ? -8.542 7.929 13.301 1.00 65.50 85 ILE A O 1
ATOM 692 N N . SER A 1 86 ? -8.407 5.848 14.157 1.00 76.81 86 SER A N 1
ATOM 693 C CA . SER A 1 86 ? -7.229 6.133 14.968 1.00 76.81 86 SER A CA 1
ATOM 694 C C . SER A 1 86 ? -6.060 6.604 14.090 1.00 76.81 86 SER A C 1
ATOM 696 O O . SER A 1 86 ? -5.905 6.108 12.970 1.00 76.81 86 SER A O 1
ATOM 698 N N . PRO A 1 87 ? -5.188 7.501 14.587 1.00 80.69 87 PRO A N 1
ATOM 699 C CA . PRO A 1 87 ? -4.042 7.998 13.822 1.00 80.69 87 PRO A CA 1
ATOM 700 C C . PRO A 1 87 ? -3.179 6.887 13.209 1.00 80.69 87 PRO A C 1
ATOM 702 O O . PRO A 1 87 ? -2.723 7.006 12.077 1.00 80.69 87 PRO A O 1
ATOM 705 N N . LEU A 1 88 ? -3.026 5.762 13.915 1.00 84.69 88 LEU A N 1
ATOM 706 C CA . LEU A 1 88 ? -2.305 4.595 13.406 1.00 84.69 88 LEU A CA 1
ATOM 707 C C . LEU A 1 88 ? -3.004 3.923 12.215 1.00 84.69 88 LEU A C 1
ATOM 709 O O . LEU A 1 88 ? -2.368 3.530 11.247 1.00 84.69 88 LEU A O 1
ATOM 713 N N . LYS A 1 89 ? -4.328 3.772 12.263 1.00 81.06 89 LYS A N 1
ATOM 714 C CA . LYS A 1 89 ? -5.059 3.192 11.135 1.00 81.06 89 LYS A CA 1
ATOM 715 C C . LYS A 1 89 ? -5.029 4.123 9.919 1.00 81.06 89 LYS A C 1
ATOM 717 O O . LYS A 1 89 ? -4.931 3.617 8.809 1.00 81.06 89 LYS A O 1
ATOM 722 N N . LYS A 1 90 ? -5.037 5.448 10.124 1.00 81.12 90 LYS A N 1
ATOM 723 C CA . LYS A 1 90 ? -4.821 6.429 9.045 1.00 81.12 90 LYS A CA 1
ATOM 724 C C . LYS A 1 90 ? -3.426 6.309 8.441 1.00 81.12 90 LYS A C 1
ATOM 726 O O . LYS A 1 90 ? -3.291 6.269 7.226 1.00 81.12 90 LYS A O 1
ATOM 731 N N . SER A 1 91 ? -2.390 6.149 9.265 1.00 88.31 91 SER A N 1
ATOM 732 C CA . SER A 1 91 ? -1.032 5.976 8.743 1.00 88.31 91 SER A CA 1
ATOM 733 C C . SER A 1 91 ? -0.877 4.693 7.916 1.00 88.31 91 SER A C 1
ATOM 735 O O . SER A 1 91 ? -0.118 4.693 6.952 1.00 88.31 91 SER A O 1
ATOM 737 N N . PHE A 1 92 ? -1.637 3.629 8.210 1.00 88.94 92 PHE A N 1
ATOM 738 C CA . PHE A 1 92 ? -1.681 2.445 7.343 1.00 88.94 92 PHE A CA 1
ATOM 739 C C . PHE A 1 92 ? -2.337 2.689 5.978 1.00 88.94 92 PHE A C 1
ATOM 741 O O . PHE A 1 92 ? -1.964 2.063 4.990 1.00 88.94 92 PHE A O 1
ATOM 748 N N . LEU A 1 93 ? -3.322 3.584 5.914 1.00 83.06 93 LEU A N 1
ATOM 749 C CA . LEU A 1 93 ? -3.946 3.965 4.648 1.00 83.06 93 LEU A CA 1
ATOM 750 C C . LEU A 1 93 ? -2.977 4.788 3.795 1.00 83.06 93 LEU A C 1
ATOM 752 O O . LEU A 1 93 ? -2.809 4.484 2.620 1.00 83.06 93 LEU A O 1
ATOM 756 N N . ILE A 1 94 ? -2.270 5.738 4.414 1.00 87.62 94 ILE A N 1
ATOM 757 C CA . ILE A 1 94 ? -1.216 6.524 3.755 1.00 87.62 94 ILE A CA 1
ATOM 758 C C . ILE A 1 94 ? -0.132 5.604 3.182 1.00 87.62 94 ILE A C 1
ATOM 760 O O . ILE A 1 94 ? 0.291 5.782 2.046 1.00 87.62 94 ILE A O 1
ATOM 764 N N . GLY A 1 95 ? 0.310 4.587 3.928 1.00 90.69 95 GLY A N 1
ATOM 765 C CA . GLY A 1 95 ? 1.309 3.656 3.399 1.00 90.69 95 GLY A CA 1
ATOM 766 C C . GLY A 1 95 ? 0.804 2.861 2.196 1.00 90.69 95 GLY A C 1
ATOM 767 O O . GLY A 1 95 ? 1.519 2.760 1.204 1.00 90.69 95 GLY A O 1
ATOM 768 N N . ALA A 1 96 ? -0.439 2.370 2.229 1.00 87.88 96 ALA A N 1
ATOM 769 C CA . ALA A 1 96 ? -1.043 1.697 1.076 1.00 87.88 96 ALA A CA 1
ATOM 770 C C . ALA A 1 96 ? -1.162 2.616 -0.158 1.00 87.88 96 ALA A C 1
ATOM 772 O O . ALA A 1 96 ? -0.959 2.156 -1.286 1.00 87.88 96 ALA A O 1
ATOM 773 N N . GLU A 1 97 ? -1.450 3.906 0.044 1.00 87.62 97 GLU A N 1
ATOM 774 C CA . GLU A 1 97 ? -1.436 4.913 -1.024 1.00 87.62 97 GLU A CA 1
ATOM 775 C C . GLU A 1 97 ? -0.043 5.039 -1.641 1.00 87.62 97 GLU A C 1
ATOM 777 O O . GLU A 1 97 ? 0.095 4.902 -2.852 1.00 87.62 97 GLU A O 1
ATOM 782 N N . LEU A 1 98 ? 0.992 5.205 -0.817 1.00 92.44 98 LEU A N 1
ATOM 783 C CA . LEU A 1 98 ? 2.369 5.363 -1.285 1.00 92.44 98 LEU A CA 1
ATOM 784 C C . LEU A 1 98 ? 2.872 4.144 -2.074 1.00 92.44 98 LEU A C 1
ATOM 786 O O . LEU A 1 98 ? 3.539 4.312 -3.095 1.00 92.44 98 LEU A O 1
ATOM 790 N N . PHE A 1 99 ? 2.523 2.920 -1.658 1.00 92.62 99 PHE A N 1
ATOM 791 C CA . PHE A 1 99 ? 2.830 1.711 -2.436 1.00 92.62 99 PHE A CA 1
ATOM 792 C C . PHE A 1 99 ? 2.093 1.688 -3.781 1.00 92.62 99 PHE A C 1
ATOM 794 O O . PHE A 1 99 ? 2.715 1.430 -4.811 1.00 92.62 99 PHE A O 1
ATOM 801 N N . SER A 1 100 ? 0.808 2.051 -3.795 1.00 89.44 100 SER A N 1
ATOM 802 C CA . SER A 1 100 ? 0.027 2.158 -5.037 1.00 89.44 100 SER A CA 1
ATOM 803 C C . SER A 1 100 ? 0.603 3.225 -5.980 1.00 89.44 100 SER A C 1
ATOM 805 O O . SER A 1 100 ? 0.646 3.045 -7.196 1.00 89.44 100 SER A O 1
ATOM 807 N N . GLU A 1 101 ? 1.076 4.350 -5.436 1.00 90.44 101 GLU A N 1
ATOM 808 C CA . GLU A 1 101 ? 1.739 5.398 -6.210 1.00 90.44 101 GLU A CA 1
ATOM 809 C C . GLU A 1 101 ? 3.072 4.937 -6.794 1.00 90.44 101 GLU A C 1
ATOM 811 O O . GLU A 1 101 ? 3.359 5.261 -7.946 1.00 90.44 101 GLU A O 1
ATOM 816 N N . MET A 1 102 ? 3.869 4.171 -6.045 1.00 92.56 102 MET A N 1
ATOM 817 C CA . MET A 1 102 ? 5.100 3.574 -6.565 1.00 92.56 102 MET A CA 1
ATOM 818 C C . MET A 1 102 ? 4.804 2.608 -7.721 1.00 92.56 102 MET A C 1
ATOM 820 O O . MET A 1 102 ? 5.488 2.667 -8.740 1.00 92.56 102 MET A O 1
ATOM 824 N N . GLU A 1 103 ? 3.761 1.779 -7.620 1.00 91.00 103 GLU A N 1
ATOM 825 C CA . GLU A 1 103 ? 3.358 0.849 -8.690 1.00 91.00 103 GLU A CA 1
ATOM 826 C C . GLU A 1 103 ? 2.924 1.589 -9.961 1.00 91.00 103 GLU A C 1
ATOM 828 O O . GLU A 1 103 ? 3.368 1.264 -11.070 1.00 91.00 103 GLU A O 1
ATOM 833 N N . LEU A 1 104 ? 2.098 2.628 -9.803 1.00 89.81 104 LEU A N 1
ATOM 834 C CA . LEU A 1 104 ? 1.681 3.497 -10.903 1.00 89.81 104 LEU A CA 1
ATOM 835 C C . LEU A 1 104 ? 2.875 4.212 -11.538 1.00 89.81 104 LEU A C 1
ATOM 837 O O . LEU A 1 104 ? 2.965 4.286 -12.762 1.00 89.81 104 LEU A O 1
ATOM 841 N N . SER A 1 105 ? 3.798 4.713 -10.717 1.00 89.44 105 SER A N 1
ATOM 842 C CA . SER A 1 105 ? 4.974 5.450 -11.184 1.00 89.44 105 SER A CA 1
ATOM 843 C C . SER A 1 105 ? 5.944 4.543 -11.940 1.00 89.44 105 SER A C 1
ATOM 845 O O . SER A 1 105 ? 6.421 4.935 -13.000 1.00 89.44 105 SER A O 1
ATOM 847 N N . LEU A 1 106 ? 6.170 3.305 -11.476 1.00 87.62 106 LEU A N 1
ATOM 848 C CA . LEU A 1 106 ? 6.937 2.310 -12.235 1.00 87.62 106 LEU A CA 1
ATOM 849 C C . LEU A 1 106 ? 6.272 2.005 -13.577 1.00 87.62 106 LEU A C 1
ATOM 851 O O . LEU A 1 106 ? 6.939 2.039 -14.605 1.00 87.62 106 LEU A O 1
ATOM 855 N N . SER A 1 107 ? 4.960 1.763 -13.580 1.00 85.94 107 SER A N 1
ATOM 856 C CA . SER A 1 107 ? 4.208 1.448 -14.804 1.00 85.94 107 SER A CA 1
ATOM 857 C C . SER A 1 107 ? 4.247 2.595 -15.820 1.00 85.94 107 SER A C 1
ATOM 859 O O . SER A 1 107 ? 4.340 2.359 -17.022 1.00 85.94 107 SER A O 1
ATOM 861 N N . ALA A 1 108 ? 4.220 3.840 -15.338 1.00 86.62 108 ALA A N 1
ATOM 862 C CA . ALA A 1 108 ? 4.322 5.048 -16.151 1.00 86.62 108 ALA A CA 1
ATOM 863 C C . ALA A 1 108 ? 5.770 5.463 -16.474 1.00 86.62 108 ALA A C 1
ATOM 865 O O . ALA A 1 108 ? 5.969 6.437 -17.195 1.00 86.62 108 ALA A O 1
ATOM 866 N N . SER A 1 109 ? 6.776 4.751 -15.948 1.00 85.94 109 SER A N 1
ATOM 867 C CA . SER A 1 109 ? 8.195 5.145 -16.004 1.00 85.94 109 SER A CA 1
ATOM 868 C C . SER A 1 109 ? 8.474 6.555 -15.442 1.00 85.94 109 SER A C 1
ATOM 870 O O . SER A 1 109 ? 9.422 7.224 -15.849 1.00 85.94 109 SER A O 1
ATOM 872 N N . ASP A 1 110 ? 7.661 7.014 -14.484 1.00 88.50 110 ASP A N 1
ATOM 873 C CA . ASP A 1 110 ? 7.837 8.288 -13.777 1.00 88.50 110 ASP A CA 1
ATOM 874 C C . ASP A 1 110 ? 8.769 8.095 -12.572 1.00 88.50 110 ASP A C 1
ATOM 876 O O . ASP A 1 110 ? 8.349 7.862 -11.435 1.00 88.50 110 ASP A O 1
ATOM 880 N N . THR A 1 111 ? 10.073 8.167 -12.830 1.00 88.00 111 THR A N 1
ATOM 881 C CA . THR A 1 111 ? 11.102 7.949 -11.804 1.00 88.00 111 THR A CA 1
ATOM 882 C C . THR A 1 111 ? 11.088 9.021 -10.716 1.00 88.00 111 THR A C 1
ATOM 884 O O . THR A 1 111 ? 11.361 8.717 -9.556 1.00 88.00 111 THR A O 1
ATOM 887 N N . ILE A 1 112 ? 10.720 10.263 -11.045 1.00 90.25 112 ILE A N 1
ATOM 888 C CA . ILE A 1 112 ? 10.649 11.362 -10.074 1.00 90.25 112 ILE A CA 1
ATOM 889 C C . ILE A 1 112 ? 9.564 11.059 -9.046 1.00 90.25 112 ILE A C 1
ATOM 891 O O . ILE A 1 112 ? 9.832 11.070 -7.841 1.00 90.25 112 ILE A O 1
ATOM 895 N N . LYS A 1 113 ? 8.349 10.753 -9.514 1.00 90.38 113 LYS A N 1
ATOM 896 C CA . LYS A 1 113 ? 7.234 10.431 -8.625 1.00 90.38 113 LYS A CA 1
ATOM 897 C C . LYS A 1 113 ? 7.504 9.158 -7.827 1.00 90.38 113 LYS A C 1
ATOM 899 O O . LYS A 1 113 ? 7.252 9.142 -6.625 1.00 90.38 113 LYS A O 1
ATOM 904 N N . PHE A 1 114 ? 8.117 8.149 -8.449 1.00 92.25 114 PHE A N 1
ATOM 905 C CA . PHE A 1 114 ? 8.549 6.941 -7.749 1.00 92.25 114 PHE A CA 1
ATOM 906 C C . PHE A 1 114 ? 9.481 7.257 -6.569 1.00 92.25 114 PHE A C 1
ATOM 908 O O . PHE A 1 114 ? 9.228 6.812 -5.450 1.00 92.25 114 PHE A O 1
ATOM 915 N N . HIS A 1 115 ? 10.536 8.050 -6.789 1.00 92.38 115 HIS A N 1
ATOM 916 C CA . HIS A 1 115 ? 11.492 8.395 -5.734 1.00 92.38 115 HIS A CA 1
ATOM 917 C C . HIS A 1 115 ? 10.855 9.221 -4.608 1.00 92.38 115 HIS A C 1
ATOM 919 O O . HIS A 1 115 ? 11.202 9.021 -3.442 1.00 92.38 115 HIS A O 1
ATOM 925 N N . LEU A 1 116 ? 9.901 10.104 -4.926 1.00 93.12 116 LEU A N 1
ATOM 926 C CA . LEU A 1 116 ? 9.135 10.839 -3.916 1.00 93.12 116 LEU A CA 1
ATOM 927 C C . LEU A 1 116 ? 8.301 9.889 -3.046 1.00 93.12 116 LEU A C 1
ATOM 929 O O . LEU A 1 116 ? 8.446 9.906 -1.821 1.00 93.12 116 LEU A O 1
ATOM 933 N N . SER A 1 117 ? 7.498 9.014 -3.657 1.00 93.56 117 SER A N 1
ATOM 934 C CA . SER A 1 117 ? 6.674 8.052 -2.915 1.00 93.56 117 SER A CA 1
ATOM 935 C C . SER A 1 117 ? 7.536 7.059 -2.116 1.00 93.56 117 SER A C 1
ATOM 937 O O . SER A 1 117 ? 7.192 6.721 -0.981 1.00 93.56 117 SER A O 1
ATOM 939 N N . LEU A 1 118 ? 8.708 6.655 -2.626 1.00 95.12 118 LEU A N 1
ATOM 940 C CA . LEU A 1 118 ? 9.669 5.801 -1.912 1.00 95.12 118 LEU A CA 1
ATOM 941 C C . LEU A 1 118 ? 10.268 6.494 -0.680 1.00 95.12 118 LEU A C 1
ATOM 943 O O . LEU A 1 118 ? 10.361 5.887 0.394 1.00 95.12 118 LEU A O 1
ATOM 947 N N . ALA A 1 119 ? 10.657 7.766 -0.805 1.00 94.88 119 ALA A N 1
ATOM 948 C CA . ALA A 1 119 ? 11.177 8.550 0.313 1.00 94.88 119 ALA A CA 1
ATOM 949 C C . ALA A 1 119 ? 10.114 8.721 1.410 1.00 94.88 119 ALA A C 1
ATOM 951 O O . ALA A 1 119 ? 10.388 8.454 2.585 1.00 94.88 119 ALA A O 1
ATOM 952 N N . SER A 1 120 ? 8.883 9.070 1.025 1.00 95.50 120 SER A N 1
ATOM 953 C CA . SER A 1 120 ? 7.744 9.160 1.944 1.00 95.50 120 SER A CA 1
ATOM 954 C C . SER A 1 120 ? 7.424 7.817 2.605 1.00 95.50 120 SER A C 1
ATOM 956 O O . SER A 1 120 ? 7.171 7.778 3.809 1.00 95.50 120 SER A O 1
ATOM 958 N N . THR A 1 121 ? 7.512 6.706 1.866 1.00 95.81 121 THR A N 1
ATOM 959 C CA . THR A 1 121 ? 7.320 5.355 2.421 1.00 95.81 121 THR A CA 1
ATOM 960 C C . THR A 1 121 ? 8.383 5.049 3.467 1.00 95.81 121 THR A C 1
ATOM 962 O O . THR A 1 121 ? 8.063 4.619 4.571 1.00 95.81 121 THR A O 1
ATOM 965 N N . THR A 1 122 ? 9.651 5.331 3.169 1.00 95.44 122 THR A N 1
ATOM 966 C CA . THR A 1 122 ? 10.766 5.109 4.103 1.00 95.44 122 THR A CA 1
ATOM 967 C C . THR A 1 122 ? 10.586 5.921 5.389 1.00 95.44 122 THR A C 1
ATOM 969 O O . THR A 1 122 ? 10.778 5.404 6.492 1.00 95.44 122 THR A O 1
ATOM 972 N N . GLN A 1 123 ? 10.157 7.180 5.267 1.00 94.62 123 GLN A N 1
ATOM 973 C CA . GLN A 1 123 ? 9.859 8.028 6.420 1.00 94.62 123 GLN A CA 1
ATOM 974 C C . GLN A 1 123 ? 8.686 7.480 7.243 1.00 94.62 123 GLN A C 1
ATOM 976 O O . GLN A 1 123 ? 8.777 7.412 8.470 1.00 94.62 123 GLN A O 1
ATOM 981 N N . LEU A 1 124 ? 7.608 7.046 6.586 1.00 93.44 124 LEU A N 1
ATOM 982 C CA . LEU A 1 124 ? 6.461 6.426 7.245 1.00 93.44 124 LEU A CA 1
ATOM 983 C C . LEU A 1 124 ? 6.871 5.156 8.002 1.00 93.44 124 LEU A C 1
ATOM 985 O O . LEU A 1 124 ? 6.504 4.993 9.166 1.00 93.44 124 LEU A O 1
ATOM 989 N N . MET A 1 125 ? 7.683 4.292 7.393 1.00 95.31 125 MET A N 1
ATOM 990 C CA . MET A 1 125 ? 8.165 3.055 8.016 1.00 95.31 125 MET A CA 1
ATOM 991 C C . MET A 1 125 ? 8.947 3.313 9.307 1.00 95.31 125 MET A C 1
ATOM 993 O O . MET A 1 125 ? 8.816 2.547 10.267 1.00 95.31 125 MET A O 1
ATOM 997 N N . ALA A 1 126 ? 9.706 4.409 9.380 1.00 93.56 126 ALA A N 1
ATOM 998 C CA . ALA A 1 126 ? 10.407 4.802 10.599 1.00 93.56 126 ALA A CA 1
ATOM 999 C C . ALA A 1 126 ? 9.440 5.100 11.763 1.00 93.56 126 ALA A C 1
ATOM 1001 O O . ALA A 1 126 ? 9.766 4.804 12.915 1.00 93.56 126 ALA A O 1
ATOM 1002 N N . THR A 1 127 ? 8.231 5.600 11.478 1.00 92.94 127 THR A N 1
ATOM 1003 C CA . THR A 1 127 ? 7.209 5.888 12.505 1.00 92.94 127 THR A CA 1
ATOM 1004 C C . THR A 1 127 ? 6.636 4.632 13.166 1.00 92.94 127 THR A C 1
ATOM 1006 O O . THR A 1 127 ? 6.117 4.715 14.277 1.00 92.94 127 THR A O 1
ATOM 1009 N N . TYR A 1 128 ? 6.764 3.461 12.531 1.00 92.88 128 TYR A N 1
ATOM 1010 C CA . TYR A 1 128 ? 6.297 2.192 13.095 1.00 92.88 128 TYR A CA 1
ATOM 1011 C C . TYR A 1 128 ? 7.285 1.543 14.056 1.00 92.88 128 TYR A C 1
ATOM 1013 O O . TYR A 1 128 ? 6.870 0.697 14.841 1.00 92.88 128 TYR A O 1
ATOM 1021 N N . THR A 1 129 ? 8.556 1.958 14.054 1.00 91.69 129 THR A N 1
ATOM 1022 C CA . THR A 1 129 ? 9.617 1.430 14.931 1.00 91.69 129 THR A CA 1
ATOM 1023 C C . THR A 1 129 ? 9.202 1.239 16.401 1.00 91.69 129 THR A C 1
ATOM 1025 O O . THR A 1 129 ? 9.447 0.154 16.932 1.00 91.69 129 THR A O 1
ATOM 1028 N N . PRO A 1 130 ? 8.559 2.216 17.083 1.00 89.81 130 PRO A N 1
ATOM 1029 C CA . PRO A 1 130 ? 8.155 2.050 18.483 1.00 89.81 130 PRO A CA 1
ATOM 1030 C C . PRO A 1 130 ? 7.001 1.057 18.694 1.00 89.81 130 PRO A C 1
ATOM 1032 O O . PRO A 1 130 ? 6.727 0.685 19.829 1.00 89.81 130 PRO A O 1
ATOM 1035 N N . LEU A 1 131 ? 6.314 0.635 17.630 1.00 87.38 131 LEU A N 1
ATOM 1036 C CA . LEU A 1 131 ? 5.158 -0.268 17.675 1.00 87.38 131 LEU A CA 1
ATOM 1037 C C . LEU A 1 131 ? 5.530 -1.727 17.362 1.00 87.38 131 LEU A C 1
ATOM 1039 O O . LEU A 1 131 ? 4.663 -2.602 17.373 1.00 87.38 131 LEU A O 1
ATOM 1043 N N . LEU A 1 132 ? 6.799 -1.994 17.038 1.00 87.62 132 LEU A N 1
ATOM 1044 C CA . LEU A 1 132 ? 7.249 -3.307 16.587 1.00 87.62 132 LEU A CA 1
ATOM 1045 C C . LEU A 1 132 ? 7.430 -4.274 17.759 1.00 87.62 132 LEU A C 1
ATOM 1047 O O . LEU A 1 132 ? 8.230 -4.031 18.663 1.00 87.62 132 LEU A O 1
ATOM 1051 N N . SER A 1 133 ? 6.769 -5.426 17.666 1.00 82.88 133 SER A N 1
ATOM 1052 C CA . SER A 1 133 ? 7.148 -6.622 18.422 1.00 82.88 133 SER A CA 1
ATOM 1053 C C . SER A 1 133 ? 8.442 -7.240 17.866 1.00 82.88 133 SER A C 1
ATOM 1055 O O . SER A 1 133 ? 8.898 -6.872 16.777 1.00 82.88 133 SER A O 1
ATOM 1057 N N . THR A 1 134 ? 9.028 -8.204 18.584 1.00 77.31 134 THR A N 1
ATOM 1058 C CA . THR A 1 134 ? 10.203 -8.963 18.118 1.00 77.31 134 THR A CA 1
ATOM 1059 C C . THR A 1 134 ? 9.954 -9.603 16.748 1.00 77.31 134 THR A C 1
ATOM 1061 O O . THR A 1 134 ? 10.762 -9.419 15.839 1.00 77.31 134 THR A O 1
ATOM 1064 N N . ASP A 1 135 ? 8.794 -10.237 16.559 1.00 73.06 135 ASP A N 1
ATOM 1065 C CA . ASP A 1 135 ? 8.425 -10.900 15.301 1.00 73.06 135 ASP A CA 1
ATOM 1066 C C . ASP A 1 135 ? 8.178 -9.894 14.167 1.00 73.06 135 ASP A C 1
ATOM 1068 O O . ASP A 1 135 ? 8.543 -10.121 13.015 1.00 73.06 135 ASP A O 1
ATOM 1072 N N . SER A 1 136 ? 7.599 -8.732 14.484 1.00 85.38 136 SER A N 1
ATOM 1073 C CA . SER A 1 136 ? 7.362 -7.660 13.506 1.00 85.38 136 SER A CA 1
ATOM 1074 C C . SER A 1 136 ? 8.658 -7.000 13.024 1.00 85.38 136 SER A C 1
ATOM 1076 O O . SER A 1 136 ? 8.695 -6.434 11.931 1.00 85.38 136 SER A O 1
ATOM 1078 N N . ARG A 1 137 ? 9.729 -7.053 13.826 1.00 89.81 137 ARG A N 1
ATOM 1079 C CA . ARG A 1 137 ? 11.004 -6.395 13.515 1.00 89.81 137 ARG A CA 1
ATOM 1080 C C . ARG A 1 137 ? 11.723 -7.041 12.334 1.00 89.81 137 ARG A C 1
ATOM 1082 O O . ARG A 1 137 ? 12.357 -6.329 11.560 1.00 89.81 137 ARG A O 1
ATOM 1089 N N . GLN A 1 138 ? 11.605 -8.358 12.165 1.00 88.50 138 GLN A N 1
ATOM 1090 C CA . GLN A 1 138 ? 12.213 -9.056 11.031 1.00 88.50 138 GLN A CA 1
ATOM 1091 C C . GLN A 1 138 ? 11.595 -8.608 9.700 1.00 88.50 138 GLN A C 1
ATOM 1093 O O . GLN A 1 138 ? 12.326 -8.242 8.781 1.00 88.50 138 GLN A O 1
ATOM 1098 N N . ILE A 1 139 ? 10.263 -8.552 9.625 1.00 91.38 139 ILE A N 1
ATOM 1099 C CA . ILE A 1 139 ? 9.539 -8.081 8.434 1.00 91.38 139 ILE A CA 1
ATOM 1100 C C . ILE A 1 139 ? 9.842 -6.606 8.172 1.00 91.38 139 ILE A C 1
ATOM 1102 O O . ILE A 1 139 ? 10.159 -6.224 7.051 1.00 91.38 139 ILE A O 1
ATOM 1106 N N . TRP A 1 140 ? 9.846 -5.774 9.216 1.00 95.12 140 TRP A N 1
ATOM 1107 C CA . TRP A 1 140 ? 10.219 -4.364 9.090 1.00 95.12 140 TRP A CA 1
ATOM 1108 C C . TRP A 1 140 ? 11.642 -4.175 8.532 1.00 95.12 140 TRP A C 1
ATOM 1110 O O . TRP A 1 140 ? 11.868 -3.309 7.685 1.00 95.12 140 TRP A O 1
ATOM 1120 N N . ASN A 1 141 ? 12.608 -4.996 8.961 1.00 94.00 141 ASN A N 1
ATOM 1121 C CA . ASN A 1 141 ? 13.968 -4.972 8.415 1.00 94.00 141 ASN A CA 1
ATOM 1122 C C . ASN A 1 141 ? 13.985 -5.369 6.933 1.00 94.00 141 ASN A C 1
ATOM 1124 O O . ASN A 1 141 ? 14.660 -4.713 6.139 1.00 94.00 141 ASN A O 1
ATOM 1128 N N . HIS A 1 142 ? 13.233 -6.411 6.564 1.00 94.25 142 HIS A N 1
ATOM 1129 C CA . HIS A 1 142 ? 13.127 -6.865 5.179 1.00 94.25 142 HIS A CA 1
ATOM 1130 C C . HIS A 1 142 ? 12.509 -5.795 4.268 1.00 94.25 142 HIS A C 1
ATOM 1132 O O . HIS A 1 142 ? 13.056 -5.514 3.201 1.00 94.25 142 HIS A O 1
ATOM 1138 N N . ILE A 1 143 ? 11.455 -5.110 4.729 1.00 95.94 143 ILE A N 1
ATOM 1139 C CA . ILE A 1 143 ? 10.843 -3.983 4.011 1.00 95.94 143 ILE A CA 1
ATOM 1140 C C . ILE A 1 143 ? 11.872 -2.878 3.768 1.00 95.94 143 ILE A C 1
ATOM 1142 O O . ILE A 1 143 ? 12.084 -2.466 2.631 1.00 95.94 143 ILE A O 1
ATOM 1146 N N . ASN A 1 144 ? 12.564 -2.416 4.814 1.00 96.12 144 ASN A N 1
ATOM 1147 C CA . ASN A 1 144 ? 13.540 -1.330 4.671 1.00 96.12 144 ASN A CA 1
ATOM 1148 C C . ASN A 1 144 ? 14.728 -1.701 3.784 1.00 96.12 144 ASN A C 1
ATOM 1150 O O . ASN A 1 144 ? 15.274 -0.840 3.094 1.00 96.12 144 ASN A O 1
ATOM 1154 N N . TYR A 1 145 ? 15.153 -2.963 3.811 1.00 95.88 145 TYR A N 1
ATOM 1155 C CA . TYR A 1 145 ? 16.171 -3.449 2.892 1.00 95.88 145 TYR A CA 1
ATOM 1156 C C . TYR A 1 145 ? 15.660 -3.426 1.446 1.00 95.88 145 TYR A C 1
ATOM 1158 O O . TYR A 1 145 ? 16.311 -2.845 0.580 1.00 95.88 145 TYR A O 1
ATOM 1166 N N . SER A 1 146 ? 14.464 -3.961 1.202 1.00 95.50 146 SER A N 1
ATOM 1167 C CA . SER A 1 146 ? 13.845 -4.008 -0.126 1.00 95.50 146 SER A CA 1
ATOM 1168 C C . SER A 1 146 ? 13.615 -2.616 -0.716 1.00 95.50 146 SER A C 1
ATOM 1170 O O . SER A 1 146 ? 13.922 -2.396 -1.883 1.00 95.50 146 SER A O 1
ATOM 1172 N N . LEU A 1 147 ? 13.184 -1.637 0.090 1.00 95.62 147 LEU A N 1
ATOM 1173 C CA . LEU A 1 147 ? 13.052 -0.238 -0.342 1.00 95.62 147 LEU A CA 1
ATOM 1174 C C . LEU A 1 147 ? 14.400 0.373 -0.766 1.00 95.62 147 LEU A C 1
ATOM 1176 O O . LEU A 1 147 ? 14.464 1.108 -1.750 1.00 95.62 147 LEU A O 1
ATOM 1180 N N . LYS A 1 148 ? 15.502 0.047 -0.076 1.00 94.62 148 LYS A N 1
ATOM 1181 C CA . LYS A 1 148 ? 16.849 0.495 -0.482 1.00 94.62 148 LYS A CA 1
ATOM 1182 C C . LYS A 1 148 ? 17.285 -0.137 -1.801 1.00 94.62 148 LYS A C 1
ATOM 1184 O O . LYS A 1 148 ? 17.857 0.557 -2.639 1.00 94.62 148 LYS A O 1
ATOM 1189 N N . VAL A 1 149 ? 17.012 -1.430 -1.979 1.00 93.44 149 VAL A N 1
ATOM 1190 C CA . VAL A 1 149 ? 17.311 -2.149 -3.225 1.00 93.44 149 VAL A CA 1
ATOM 1191 C C . VAL A 1 149 ? 16.497 -1.566 -4.382 1.00 93.44 149 VAL A C 1
ATOM 1193 O O . VAL A 1 149 ? 17.082 -1.217 -5.403 1.00 93.44 149 VAL A O 1
ATOM 1196 N N . LEU A 1 150 ? 15.191 -1.349 -4.196 1.00 92.12 150 LEU A N 1
ATOM 1197 C CA . LEU A 1 150 ? 14.315 -0.700 -5.180 1.00 92.12 150 LEU A CA 1
ATOM 1198 C C . LEU A 1 150 ? 14.843 0.668 -5.610 1.00 92.12 150 LEU A C 1
ATOM 1200 O O . LEU A 1 150 ? 14.911 0.955 -6.803 1.00 92.12 150 LEU A O 1
ATOM 1204 N N . ASN A 1 151 ? 15.268 1.492 -4.649 1.00 91.50 151 ASN A N 1
ATOM 1205 C CA . ASN A 1 151 ? 15.837 2.798 -4.954 1.00 91.50 151 ASN A CA 1
ATOM 1206 C C . ASN A 1 151 ? 17.079 2.678 -5.855 1.00 91.50 151 ASN A C 1
ATOM 1208 O O . ASN A 1 151 ? 17.196 3.401 -6.839 1.00 91.50 151 ASN A O 1
ATOM 1212 N N . ALA A 1 152 ? 17.976 1.729 -5.566 1.00 90.25 152 ALA A N 1
ATOM 1213 C CA . ALA A 1 152 ? 19.170 1.491 -6.378 1.00 90.25 152 ALA A CA 1
ATOM 1214 C C . ALA A 1 152 ? 18.844 0.968 -7.791 1.00 90.25 152 ALA A C 1
ATOM 1216 O O . ALA A 1 152 ? 19.478 1.386 -8.761 1.00 90.25 152 ALA A O 1
ATOM 1217 N N . MET A 1 153 ? 17.846 0.089 -7.928 1.00 88.81 153 MET A N 1
ATOM 1218 C CA . MET A 1 153 ? 17.417 -0.449 -9.227 1.00 88.81 153 MET A CA 1
ATOM 1219 C C . MET A 1 153 ? 16.857 0.655 -10.131 1.00 88.81 153 MET A C 1
ATOM 1221 O O . MET A 1 153 ? 17.303 0.822 -11.265 1.00 88.81 153 MET A O 1
ATOM 1225 N N . VAL A 1 154 ? 15.948 1.482 -9.608 1.00 84.88 154 VAL A N 1
ATOM 1226 C CA . VAL A 1 154 ? 15.309 2.548 -10.398 1.00 84.88 154 VAL A CA 1
ATOM 1227 C C . VAL A 1 154 ? 16.288 3.675 -10.742 1.00 84.88 154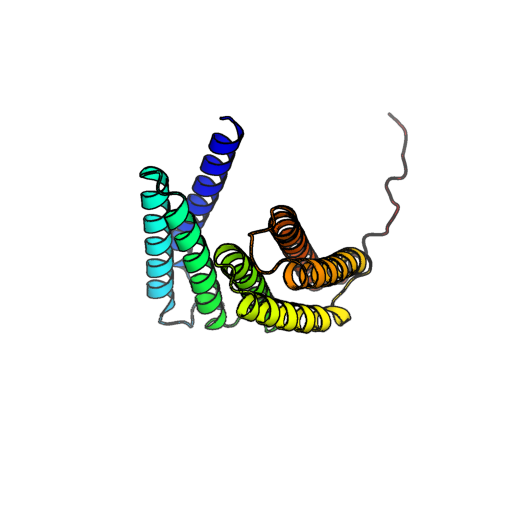 VAL A C 1
ATOM 1229 O O . VAL A 1 154 ? 16.218 4.237 -11.833 1.00 84.88 154 VAL A O 1
ATOM 1232 N N . SER A 1 155 ? 17.270 3.959 -9.879 1.00 82.00 155 SER A N 1
ATOM 1233 C CA . SER A 1 155 ? 18.325 4.936 -10.186 1.00 82.00 155 SER A CA 1
ATOM 1234 C C . SER A 1 155 ? 19.323 4.471 -11.256 1.00 82.00 155 SER A C 1
ATOM 1236 O O . SER A 1 155 ? 20.004 5.310 -11.843 1.00 82.00 155 SER A O 1
ATOM 1238 N N . THR A 1 156 ? 19.443 3.164 -11.515 1.00 76.19 156 THR A N 1
ATOM 1239 C CA . THR A 1 156 ? 20.428 2.606 -12.466 1.00 76.19 156 THR A CA 1
ATOM 1240 C C . THR A 1 156 ? 19.835 2.242 -13.829 1.00 76.19 156 THR A C 1
ATOM 1242 O O . THR A 1 156 ? 20.581 2.129 -14.801 1.00 76.19 156 THR A O 1
ATOM 1245 N N . SER A 1 157 ? 18.512 2.106 -13.947 1.00 63.97 157 SER A N 1
ATOM 1246 C CA . SER A 1 157 ? 17.817 1.898 -15.227 1.00 63.97 157 SER A CA 1
ATOM 1247 C C . SER A 1 157 ? 16.495 2.671 -15.284 1.00 63.97 157 SER A C 1
ATOM 1249 O O . SER A 1 157 ? 15.434 2.105 -15.043 1.00 63.97 157 SER A O 1
ATOM 1251 N N . PRO A 1 158 ? 16.531 3.967 -15.645 1.00 61.91 158 PRO A N 1
ATOM 1252 C CA . PRO A 1 158 ? 15.344 4.821 -15.622 1.00 61.91 158 PRO A CA 1
ATOM 1253 C C . PRO A 1 158 ? 14.341 4.593 -16.774 1.00 61.91 158 PRO A C 1
ATOM 1255 O O . PRO A 1 158 ? 13.342 5.301 -16.829 1.00 61.91 158 PRO A O 1
ATOM 1258 N N . VAL A 1 159 ? 14.590 3.671 -17.718 1.00 55.09 159 VAL A N 1
ATOM 1259 C CA . VAL A 1 159 ? 13.927 3.691 -19.048 1.00 55.09 159 VAL A CA 1
ATOM 1260 C C . VAL A 1 159 ? 13.078 2.449 -19.364 1.00 55.09 159 VAL A C 1
ATOM 1262 O O . VAL A 1 159 ? 12.347 2.445 -20.349 1.00 55.09 159 VAL A O 1
ATOM 1265 N N . ILE A 1 160 ? 13.107 1.393 -18.547 1.00 56.53 160 ILE A N 1
ATOM 1266 C CA . ILE A 1 160 ? 12.284 0.195 -18.774 1.00 56.53 160 ILE A CA 1
ATOM 1267 C C . ILE A 1 160 ? 11.684 -0.227 -17.438 1.00 56.53 160 ILE A C 1
ATOM 1269 O O . ILE A 1 160 ? 12.393 -0.245 -16.436 1.00 56.53 160 ILE A O 1
ATOM 1273 N N . VAL A 1 161 ? 10.392 -0.573 -17.435 1.00 65.06 161 VAL A N 1
ATOM 127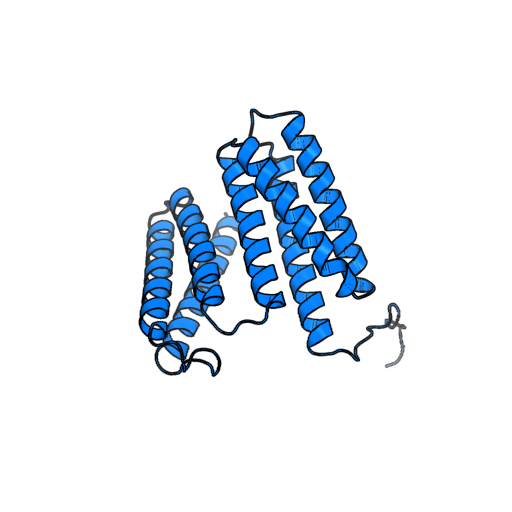4 C CA . VAL A 1 161 ? 9.733 -1.279 -16.328 1.00 65.06 161 VAL A CA 1
ATOM 1275 C C . VAL A 1 161 ? 10.521 -2.564 -16.067 1.00 65.06 161 VAL A C 1
ATOM 1277 O O . VAL A 1 161 ? 10.304 -3.569 -16.741 1.00 65.06 161 VAL A O 1
ATOM 1280 N N . ASP A 1 162 ? 11.503 -2.513 -15.165 1.00 78.44 162 ASP A N 1
ATOM 1281 C CA . ASP A 1 162 ? 12.326 -3.666 -14.817 1.00 78.44 162 ASP A CA 1
ATOM 1282 C C . ASP A 1 162 ? 11.420 -4.683 -14.111 1.00 78.44 162 ASP A C 1
ATOM 1284 O O . ASP A 1 162 ? 10.933 -4.395 -13.010 1.00 78.44 162 ASP A O 1
ATOM 1288 N N . PRO A 1 163 ? 11.189 -5.875 -14.696 1.00 82.94 163 PRO A N 1
ATOM 1289 C CA . PRO A 1 163 ? 10.344 -6.890 -14.080 1.00 82.94 163 PRO A CA 1
ATOM 1290 C C . PRO A 1 163 ? 10.811 -7.258 -12.670 1.00 82.94 163 PRO A C 1
ATOM 1292 O O . PRO A 1 163 ? 9.994 -7.607 -11.819 1.00 82.94 163 PRO A O 1
ATOM 1295 N N . ASN A 1 164 ? 12.113 -7.148 -12.392 1.00 88.06 164 ASN A N 1
ATOM 1296 C CA . ASN A 1 164 ? 12.655 -7.399 -11.064 1.00 88.06 164 ASN A CA 1
ATOM 1297 C C . ASN A 1 164 ? 12.255 -6.300 -10.074 1.00 88.06 164 ASN A C 1
ATOM 1299 O O . ASN A 1 164 ? 11.901 -6.619 -8.942 1.00 88.06 164 ASN A O 1
ATOM 1303 N N . ALA A 1 165 ? 12.251 -5.031 -10.494 1.00 88.56 165 ALA A N 1
ATOM 1304 C CA . ALA A 1 165 ? 11.787 -3.923 -9.660 1.00 88.56 165 ALA A CA 1
ATOM 1305 C C . ALA A 1 165 ? 10.277 -4.023 -9.393 1.00 88.56 165 ALA A C 1
ATOM 1307 O O . ALA A 1 165 ? 9.845 -3.856 -8.255 1.00 88.56 165 ALA A O 1
ATOM 1308 N N . THR A 1 166 ? 9.474 -4.377 -10.402 1.00 89.06 166 THR A N 1
ATOM 1309 C CA . THR A 1 166 ? 8.029 -4.602 -10.230 1.00 89.06 166 THR A CA 1
ATOM 1310 C C . THR A 1 166 ? 7.741 -5.766 -9.278 1.00 89.06 166 THR A C 1
ATOM 1312 O O . THR A 1 166 ? 6.923 -5.629 -8.369 1.00 89.06 166 THR A O 1
ATOM 1315 N N . ASN A 1 167 ? 8.434 -6.898 -9.434 1.00 90.56 167 ASN A N 1
ATOM 1316 C CA . ASN A 1 167 ? 8.265 -8.052 -8.547 1.00 90.56 167 ASN A CA 1
ATOM 1317 C C . ASN A 1 167 ? 8.715 -7.744 -7.116 1.00 90.56 167 ASN A C 1
ATOM 1319 O O . ASN A 1 167 ? 8.035 -8.116 -6.162 1.00 90.56 167 ASN A O 1
ATOM 1323 N N . LEU A 1 168 ? 9.837 -7.039 -6.955 1.00 93.50 168 LEU A N 1
ATOM 1324 C CA . LEU A 1 168 ? 10.316 -6.633 -5.640 1.00 93.50 168 LEU A CA 1
ATOM 1325 C C . LEU A 1 168 ? 9.340 -5.663 -4.966 1.00 93.50 168 LEU A C 1
ATOM 1327 O O . LEU A 1 168 ? 9.074 -5.826 -3.777 1.00 93.50 168 LEU A O 1
ATOM 1331 N N . LEU A 1 169 ? 8.771 -4.708 -5.716 1.00 93.88 169 LEU A N 1
ATOM 1332 C CA . LEU A 1 169 ? 7.749 -3.792 -5.207 1.00 93.88 169 LEU A CA 1
ATOM 1333 C C . LEU A 1 169 ? 6.517 -4.554 -4.709 1.00 93.88 169 LEU A C 1
ATOM 1335 O O . LEU A 1 169 ? 6.044 -4.305 -3.605 1.00 93.88 169 LEU A O 1
ATOM 1339 N N . LYS A 1 170 ? 6.046 -5.537 -5.478 1.00 91.31 170 LYS A N 1
ATOM 1340 C CA . LYS A 1 170 ? 4.927 -6.385 -5.066 1.00 91.31 170 LYS A CA 1
ATOM 1341 C C . LYS A 1 170 ? 5.224 -7.135 -3.762 1.00 91.31 170 LYS A C 1
ATOM 1343 O O . LYS A 1 170 ? 4.411 -7.095 -2.842 1.00 91.31 170 LYS A O 1
ATOM 1348 N N . ASN A 1 171 ? 6.397 -7.761 -3.655 1.00 93.00 171 ASN A N 1
ATOM 1349 C CA . ASN A 1 171 ? 6.790 -8.503 -2.454 1.00 93.00 171 ASN A CA 1
ATOM 1350 C C . ASN A 1 171 ? 6.858 -7.591 -1.219 1.00 93.00 171 ASN A C 1
ATOM 1352 O O . ASN A 1 171 ? 6.346 -7.944 -0.160 1.00 93.00 171 ASN A O 1
ATOM 1356 N N . VAL A 1 172 ? 7.432 -6.389 -1.350 1.00 94.50 172 VAL A N 1
ATOM 1357 C CA . VAL A 1 172 ? 7.491 -5.449 -0.219 1.00 94.50 172 VAL A CA 1
ATOM 1358 C C . VAL A 1 172 ? 6.109 -4.894 0.152 1.00 94.50 172 VAL A C 1
ATOM 1360 O O . VAL A 1 172 ? 5.860 -4.630 1.328 1.00 94.50 172 VAL A O 1
ATOM 1363 N N . THR A 1 173 ? 5.187 -4.765 -0.809 1.00 93.00 173 THR A N 1
ATOM 1364 C CA . THR A 1 173 ? 3.782 -4.428 -0.532 1.00 93.00 173 THR A CA 1
ATOM 1365 C C . THR A 1 173 ? 3.099 -5.547 0.262 1.00 93.00 173 THR A C 1
ATOM 1367 O O . THR A 1 173 ? 2.376 -5.268 1.220 1.00 93.00 173 THR A O 1
ATOM 1370 N N . GLU A 1 174 ? 3.345 -6.816 -0.073 1.00 89.31 174 GLU A N 1
ATOM 1371 C CA . GLU A 1 174 ? 2.826 -7.963 0.687 1.00 89.31 174 GLU A CA 1
ATOM 1372 C C . GLU A 1 174 ? 3.378 -7.987 2.124 1.00 89.31 174 GLU A C 1
ATOM 1374 O O . GLU A 1 174 ? 2.605 -8.088 3.083 1.00 89.31 174 GLU A O 1
ATOM 1379 N N . ASP A 1 175 ? 4.684 -7.773 2.295 1.00 92.31 175 ASP A N 1
ATOM 1380 C CA . ASP A 1 175 ? 5.314 -7.661 3.615 1.00 92.31 175 ASP A CA 1
ATOM 1381 C C . ASP A 1 175 ? 4.753 -6.497 4.437 1.00 92.31 175 ASP A C 1
ATOM 1383 O O . ASP A 1 175 ? 4.567 -6.607 5.651 1.00 92.31 175 ASP A O 1
ATOM 1387 N N . TYR A 1 176 ? 4.462 -5.367 3.791 1.00 94.44 176 TYR A N 1
ATOM 1388 C CA . TYR A 1 176 ? 3.836 -4.220 4.439 1.00 94.44 176 TYR A CA 1
ATOM 1389 C C . TYR A 1 176 ? 2.446 -4.564 4.996 1.00 94.44 176 TYR A C 1
ATOM 1391 O O . TYR A 1 176 ? 2.104 -4.174 6.119 1.00 94.44 176 TYR A O 1
ATOM 1399 N N . LEU A 1 177 ? 1.648 -5.328 4.244 1.00 87.75 177 LEU A N 1
ATOM 1400 C CA . LEU A 1 177 ? 0.335 -5.793 4.694 1.00 87.75 177 LEU A CA 1
ATOM 1401 C C . LEU A 1 177 ? 0.444 -6.790 5.862 1.00 87.75 177 LEU A C 1
ATOM 1403 O O . LEU A 1 177 ? -0.371 -6.719 6.793 1.00 87.75 177 LEU A O 1
ATOM 1407 N N . ASP A 1 178 ? 1.458 -7.663 5.869 1.00 85.75 178 ASP A N 1
ATOM 1408 C CA . ASP A 1 178 ? 1.743 -8.539 7.017 1.00 85.75 178 ASP A CA 1
ATOM 1409 C C . ASP A 1 178 ? 2.175 -7.713 8.241 1.00 85.75 178 ASP A C 1
ATOM 1411 O O . ASP A 1 178 ? 1.601 -7.833 9.329 1.00 85.75 178 ASP A O 1
ATOM 1415 N N . LEU A 1 179 ? 3.102 -6.766 8.062 1.00 90.38 179 LEU A N 1
ATOM 1416 C CA . LEU A 1 179 ? 3.553 -5.880 9.134 1.00 90.38 179 LEU A CA 1
ATOM 1417 C C . LEU A 1 179 ? 2.384 -5.130 9.781 1.00 90.38 179 LEU A C 1
ATOM 1419 O O . LEU A 1 179 ? 2.266 -5.103 11.010 1.00 90.38 1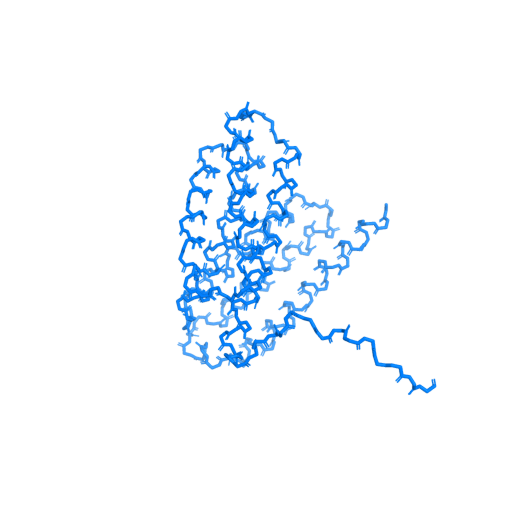79 LEU A O 1
ATOM 1423 N N . ARG A 1 180 ? 1.497 -4.553 8.963 1.00 89.56 180 ARG A N 1
ATOM 1424 C CA . ARG A 1 180 ? 0.268 -3.898 9.424 1.00 89.56 180 ARG A CA 1
ATOM 1425 C C . ARG A 1 180 ? -0.565 -4.838 10.289 1.00 89.56 180 ARG A C 1
ATOM 1427 O O . ARG A 1 180 ? -1.010 -4.443 11.367 1.00 89.56 180 ARG A O 1
ATOM 1434 N N . THR A 1 181 ? -0.792 -6.061 9.818 1.00 81.88 181 THR A N 1
ATOM 1435 C CA . THR A 1 181 ? -1.588 -7.063 10.537 1.00 81.88 181 THR A CA 1
ATOM 1436 C C . THR A 1 181 ? -0.974 -7.355 11.902 1.00 81.88 181 THR A C 1
ATOM 1438 O O . THR A 1 181 ? -1.675 -7.305 12.912 1.00 81.88 181 THR A O 1
ATOM 1441 N N . ARG A 1 182 ? 0.346 -7.545 11.969 1.00 83.31 182 ARG A N 1
ATOM 1442 C CA . ARG A 1 182 ? 1.062 -7.829 13.222 1.00 83.31 182 ARG A CA 1
ATOM 1443 C C . ARG A 1 182 ? 1.030 -6.668 14.211 1.00 83.31 182 ARG A C 1
ATOM 1445 O O . ARG A 1 182 ? 0.804 -6.902 15.396 1.00 83.31 182 ARG A O 1
ATOM 1452 N N . ILE A 1 183 ? 1.199 -5.430 13.742 1.00 84.56 183 ILE A N 1
ATOM 1453 C CA . ILE A 1 183 ? 1.091 -4.235 14.596 1.00 84.56 183 ILE A CA 1
ATOM 1454 C C . ILE A 1 183 ? -0.339 -4.083 15.141 1.00 84.56 183 ILE A C 1
ATOM 1456 O O . ILE A 1 183 ? -0.532 -3.704 16.293 1.00 84.56 183 ILE A O 1
ATOM 1460 N N . LEU A 1 184 ? -1.365 -4.383 14.340 1.00 80.00 184 LEU A N 1
ATOM 1461 C CA . LEU A 1 184 ? -2.753 -4.322 14.811 1.00 80.00 184 LEU A CA 1
ATOM 1462 C C . LEU A 1 184 ? -3.062 -5.423 15.834 1.00 80.00 184 LEU A C 1
ATOM 1464 O O . LEU A 1 184 ? -3.712 -5.150 16.842 1.00 80.00 184 LEU A O 1
ATOM 1468 N N . VAL A 1 185 ? -2.565 -6.643 15.613 1.00 69.19 185 VAL A N 1
ATOM 1469 C CA . VAL A 1 185 ? -2.731 -7.764 16.551 1.00 69.19 185 VAL A CA 1
ATOM 1470 C C . VAL A 1 185 ? -2.053 -7.470 17.890 1.00 69.19 185 VAL A C 1
ATOM 1472 O O . VAL A 1 185 ? -2.675 -7.691 18.927 1.00 69.19 185 VAL A O 1
ATOM 1475 N N . SER A 1 186 ? -0.837 -6.912 17.899 1.00 67.62 186 SER A N 1
ATOM 1476 C CA . SER A 1 186 ? -0.147 -6.565 19.152 1.00 67.62 186 SER A CA 1
ATOM 1477 C C . SER A 1 186 ? -0.876 -5.477 19.951 1.00 67.62 186 SER A C 1
ATOM 1479 O O . SER A 1 186 ? -0.853 -5.500 21.179 1.00 67.62 186 SER A O 1
ATOM 1481 N N . GLN A 1 187 ? -1.587 -4.563 19.281 1.00 66.25 187 GLN A N 1
ATOM 1482 C CA . GLN A 1 187 ? -2.445 -3.583 19.954 1.00 66.25 187 GLN A CA 1
ATOM 1483 C C . GLN A 1 187 ? -3.719 -4.187 20.545 1.00 66.25 187 GLN A C 1
ATOM 1485 O O . GLN A 1 187 ? -4.181 -3.735 21.591 1.00 66.25 187 GLN A O 1
ATOM 1490 N N . TRP A 1 188 ? -4.316 -5.172 19.875 1.00 55.25 188 TRP A N 1
ATOM 1491 C CA . TRP A 1 188 ? -5.527 -5.836 20.365 1.00 55.25 188 TRP A CA 1
ATOM 1492 C C . TRP A 1 188 ? -5.231 -6.857 21.462 1.00 55.25 188 TRP A C 1
ATOM 1494 O O . TRP A 1 188 ? -6.083 -7.093 22.317 1.00 55.25 188 TRP A O 1
ATOM 1504 N N . PHE A 1 189 ? -4.020 -7.415 21.472 1.00 52.62 189 PHE A N 1
ATOM 1505 C CA . PHE A 1 189 ? -3.601 -8.450 22.410 1.00 52.62 189 PHE A CA 1
ATOM 1506 C C . PHE A 1 189 ? -2.200 -8.166 22.985 1.00 52.62 189 PHE A C 1
ATOM 1508 O O . PHE A 1 189 ? -1.257 -8.908 22.705 1.00 52.62 189 PHE A O 1
ATOM 1515 N N . PRO A 1 190 ? -2.039 -7.137 23.842 1.00 54.00 190 PRO A N 1
ATOM 1516 C CA . PRO A 1 190 ? -0.733 -6.713 24.367 1.00 54.00 190 PRO A CA 1
ATOM 1517 C C . PRO A 1 190 ? -0.008 -7.757 25.242 1.00 54.00 190 PRO A C 1
ATOM 1519 O O . PRO A 1 190 ? 1.135 -7.537 25.626 1.00 54.00 190 PRO A O 1
ATOM 1522 N N . GLN A 1 191 ? -0.657 -8.883 25.563 1.00 46.50 191 GLN A N 1
ATOM 1523 C CA . GLN A 1 191 ? -0.138 -9.960 26.418 1.00 46.50 191 GLN A CA 1
ATOM 1524 C C . GLN A 1 191 ? 0.266 -11.225 25.636 1.00 46.50 191 GLN A C 1
ATOM 1526 O O . GLN A 1 191 ? 0.741 -12.181 26.242 1.00 46.50 191 GLN A O 1
ATOM 1531 N N . ILE A 1 192 ? 0.089 -11.272 24.308 1.00 41.09 192 ILE A N 1
ATOM 1532 C CA . ILE A 1 192 ? 0.528 -12.428 23.511 1.00 41.09 192 ILE A CA 1
ATOM 1533 C C . ILE A 1 192 ? 1.948 -12.160 23.009 1.00 41.09 192 ILE A C 1
ATOM 1535 O O . ILE A 1 192 ? 2.180 -11.820 21.852 1.00 41.09 192 ILE A O 1
ATOM 1539 N N . SER A 1 193 ? 2.925 -12.323 23.897 1.00 38.03 193 SER A N 1
ATOM 1540 C CA . SER A 1 193 ? 4.259 -12.728 23.465 1.00 38.03 193 SER A CA 1
ATOM 1541 C C . SER A 1 193 ? 4.137 -14.162 22.955 1.00 38.03 193 SER A C 1
ATOM 1543 O O . SER A 1 193 ? 4.027 -15.075 23.772 1.00 38.03 193 SER A O 1
ATOM 1545 N N . ILE A 1 194 ? 4.094 -14.376 21.636 1.00 40.94 194 ILE A N 1
ATOM 1546 C CA . ILE A 1 194 ? 4.248 -15.727 21.084 1.00 40.94 194 ILE A CA 1
ATOM 1547 C C . ILE A 1 194 ? 5.706 -16.106 21.358 1.00 40.94 194 ILE A C 1
ATOM 1549 O O . ILE A 1 194 ? 6.603 -15.468 20.806 1.00 40.94 194 ILE A O 1
ATOM 1553 N N . PRO A 1 195 ? 5.995 -17.067 22.251 1.00 35.97 195 PRO A N 1
ATOM 1554 C CA . PRO A 1 195 ? 7.363 -17.486 22.464 1.00 35.97 195 PRO A CA 1
ATOM 1555 C C . PRO A 1 195 ? 7.826 -18.186 21.190 1.00 35.97 195 PRO A C 1
ATOM 1557 O O . PRO A 1 195 ? 7.194 -19.136 20.721 1.00 35.97 195 PRO A O 1
ATOM 1560 N N . VAL A 1 196 ? 8.941 -17.727 20.630 1.00 46.94 196 VAL A N 1
ATOM 1561 C CA . VAL A 1 196 ? 9.662 -18.471 19.601 1.00 46.94 196 VAL A CA 1
ATOM 1562 C C . VAL A 1 196 ? 10.152 -19.766 20.256 1.00 46.94 196 VAL 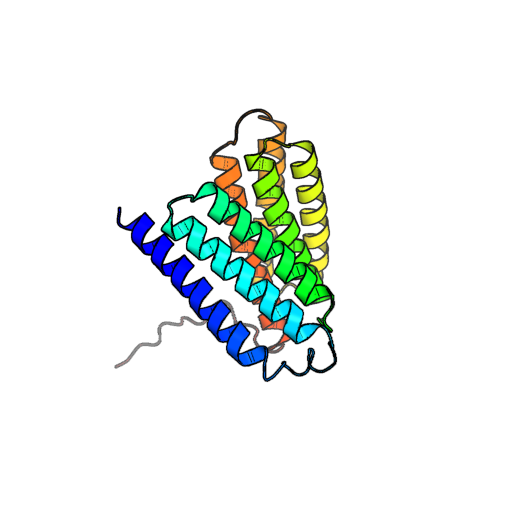A C 1
ATOM 1564 O O . VAL A 1 196 ? 11.130 -19.742 20.999 1.00 46.94 196 VAL A O 1
ATOM 1567 N N . GLY A 1 197 ? 9.449 -20.885 20.032 1.00 48.47 197 GLY A N 1
ATOM 1568 C CA . GLY A 1 197 ? 9.958 -22.217 20.384 1.00 48.47 197 GLY A CA 1
ATOM 1569 C C . GLY A 1 197 ? 9.052 -23.184 21.153 1.00 48.47 197 GLY A C 1
ATOM 1570 O O . GLY A 1 197 ? 9.567 -23.922 21.985 1.00 48.47 197 GLY A O 1
ATOM 1571 N N . SER A 1 198 ? 7.749 -23.276 20.873 1.00 36.72 198 SER A N 1
ATOM 1572 C CA . SER A 1 198 ? 6.934 -24.397 21.382 1.00 36.72 198 SER A CA 1
ATOM 1573 C C . SER A 1 198 ? 6.177 -25.141 20.282 1.00 36.72 198 SER A C 1
ATOM 1575 O O . SER A 1 198 ? 4.971 -25.342 20.362 1.00 36.72 198 SER A O 1
ATOM 1577 N N . PHE A 1 199 ? 6.913 -25.605 19.270 1.00 38.12 199 PHE A N 1
ATOM 1578 C CA . PHE A 1 199 ? 6.676 -26.946 18.731 1.00 38.12 199 PHE A CA 1
ATOM 1579 C C . PHE A 1 199 ? 7.688 -27.884 19.393 1.00 38.12 199 PHE A C 1
ATOM 1581 O O . PHE A 1 199 ? 8.646 -28.342 18.776 1.00 38.12 199 PHE A O 1
ATOM 1588 N N . SER A 1 200 ? 7.517 -28.121 20.696 1.00 35.00 200 SER A N 1
ATOM 1589 C CA . SER A 1 200 ? 8.068 -29.331 21.292 1.00 35.00 200 SER A CA 1
ATOM 1590 C C . SER A 1 200 ? 7.219 -30.483 20.773 1.00 35.00 200 SER A C 1
ATOM 1592 O O . SER A 1 200 ? 6.027 -30.553 21.080 1.00 35.00 200 SER A O 1
ATOM 1594 N N . ASN A 1 201 ? 7.829 -31.357 19.975 1.00 43.34 201 ASN A N 1
ATOM 1595 C CA . ASN A 1 201 ? 7.324 -32.704 19.752 1.00 43.34 201 ASN A CA 1
ATOM 1596 C C . ASN A 1 201 ? 6.983 -33.316 21.117 1.00 43.34 201 ASN A C 1
ATOM 1598 O O . ASN A 1 201 ? 7.874 -33.579 21.923 1.00 43.34 201 ASN A O 1
ATOM 1602 N N . GLY A 1 202 ? 5.689 -33.466 21.382 1.00 29.83 202 GLY A N 1
ATOM 1603 C CA . GLY A 1 202 ? 5.153 -34.245 22.484 1.00 29.83 202 GLY A CA 1
ATOM 1604 C C . GLY A 1 202 ? 4.532 -35.497 21.891 1.00 29.83 202 GLY A C 1
ATOM 1605 O O . GLY A 1 202 ? 3.490 -35.425 21.246 1.00 29.83 202 GLY A O 1
ATOM 1606 N N . GLU A 1 203 ? 5.236 -36.607 22.061 1.00 36.25 203 GLU A N 1
ATOM 1607 C CA . GLU A 1 203 ? 4.816 -37.962 21.727 1.00 36.25 203 GLU A CA 1
ATOM 1608 C C . GLU A 1 203 ? 3.542 -38.397 22.479 1.00 36.25 203 GLU A C 1
ATOM 1610 O O . GLU A 1 203 ? 3.218 -37.874 23.548 1.00 36.25 203 GLU A O 1
ATOM 1615 N N . ASN A 1 204 ? 2.953 -39.476 21.945 1.00 35.62 204 ASN A N 1
ATOM 1616 C CA . ASN A 1 204 ? 2.046 -40.460 22.554 1.00 35.62 204 ASN A CA 1
ATOM 1617 C C . ASN A 1 204 ? 0.536 -40.249 22.369 1.00 35.62 204 ASN A C 1
ATOM 1619 O O . ASN A 1 204 ? -0.139 -39.667 23.218 1.00 35.62 204 ASN A O 1
ATOM 1623 N N . GLN A 1 205 ? -0.000 -40.881 21.318 1.00 34.50 205 GLN A N 1
ATOM 1624 C CA . GLN A 1 205 ? -0.755 -42.140 21.447 1.00 34.50 205 GLN A CA 1
ATOM 1625 C C . GLN A 1 205 ? -0.521 -43.034 20.228 1.00 34.50 205 GLN A C 1
ATOM 1627 O O . GLN A 1 205 ? -0.438 -42.479 19.110 1.00 34.50 205 GLN A O 1
#

Secondary structure (DSSP, 8-state):
-HHHHHHHHHHHHHHHHHHHHHHHHHHS--GGGTT-TTHHHHHHHHHHHHHHHHHHHHTT-HHHHHHHHHHHHHHHHHHHHTS---HHHHHHHHHHHHHHHHHHHHHTT-HHHHHHHHHHHHHHHHHHGGG--HHHHHHHHHHHHHHHHHHHHHHH-TTS--HHHHHHHHHHHHHHHHHHHHHHHHHH-TT----TT--------